Protein AF-A0A6C0AVI8-F1 (afdb_monomer_lite)

pLDDT: mean 71.86, std 19.71, range [31.48, 95.94]

Sequence (248 aa):
MSSFVTTQNQKLMWDIICTNPLVNTYFSVQRSTTKEEWFRSIIERFYTQNKDIQLTNTQLHDLNKTVIRFMIQSIYQMNGNNAQGQSSPTNKDGQFIQTPPIVENNREQIYKSEFERKKEEYDSMVRKEVPKPIQFQESSEDTPITDMDALIKQHMDDRKKSIESLQPQLTPQLNPQQHSAQEEMDKKIDNLTNIIETLQQEVVLLKTQMKQFSQSQTNDNKELSYSSLSIIPEENTIINTNKEELAE

Foldseek 3Di:
DVVLVPPVNLVVLVVVLVVDPLLVVLQVPDDPAHSVRLSVVLSVVLCVVCVPPDDDPVNSVVSSVVSSVVSSVVSVVVVCVVPDDDDDDDDDDDDDDPDPDPDPPCVVVVVVVVVVVVVVVVVVVPDDDDPDPPPPDDPPPPDPPPCVPVVVVVVVVVVVVVVVVVDDPPDPPPDPPPVVVVVVVVVVVVVVVVVVVVVVVVVVVVVVVVVVVVVVPVVDDDDDDDPDDDDDDDDDDDDDDDDDDDDD

Organism: NCBI:txid1070528

Structure (mmCIF, N/CA/C/O backbone):
data_AF-A0A6C0AVI8-F1
#
_entry.id   AF-A0A6C0AVI8-F1
#
loop_
_atom_site.group_PDB
_atom_site.id
_atom_site.type_symbol
_atom_site.label_atom_id
_atom_site.label_alt_id
_atom_site.label_comp_id
_atom_site.label_asym_id
_atom_site.label_entity_id
_atom_site.label_seq_id
_atom_site.pdbx_PDB_ins_code
_atom_site.Cartn_x
_atom_site.Cartn_y
_atom_site.Cartn_z
_atom_site.occupancy
_atom_site.B_iso_or_equiv
_atom_site.auth_seq_id
_atom_site.auth_comp_id
_atom_site.auth_asym_id
_atom_site.auth_atom_id
_atom_site.pdbx_PDB_model_num
ATOM 1 N N . MET A 1 1 ? -14.321 5.997 26.329 1.00 55.44 1 MET A N 1
ATOM 2 C CA . MET A 1 1 ? -13.357 6.758 25.488 1.00 55.44 1 MET A CA 1
ATOM 3 C C . MET A 1 1 ? -11.901 6.274 25.527 1.00 55.44 1 MET A C 1
ATOM 5 O O . MET A 1 1 ? -11.242 6.347 24.496 1.00 55.44 1 MET A O 1
ATOM 9 N N . SER A 1 2 ? -11.366 5.798 26.662 1.00 59.31 2 SER A N 1
ATOM 10 C CA . SER A 1 2 ? -9.939 5.419 26.801 1.00 59.31 2 SER A CA 1
ATOM 11 C C . SER A 1 2 ? -9.452 4.377 25.785 1.00 59.31 2 SER A C 1
ATOM 13 O O . SER A 1 2 ? -8.292 4.400 25.374 1.00 59.31 2 SER A O 1
ATOM 15 N N . SER A 1 3 ? -10.347 3.506 25.318 1.00 68.00 3 SER A N 1
ATOM 16 C CA . SER A 1 3 ? -10.034 2.451 24.353 1.00 68.00 3 SER A CA 1
ATOM 17 C C . SER A 1 3 ? -9.610 2.975 22.973 1.00 68.00 3 SER A C 1
ATOM 19 O O . SER A 1 3 ? -8.806 2.326 22.312 1.00 68.00 3 SER A O 1
ATOM 21 N N . PHE A 1 4 ? -10.076 4.159 22.545 1.00 76.88 4 PHE A N 1
ATOM 22 C CA . PHE A 1 4 ? -9.678 4.744 21.253 1.00 76.88 4 PHE A CA 1
ATOM 23 C C . PHE A 1 4 ? -8.241 5.266 21.269 1.00 76.88 4 PHE A C 1
ATOM 25 O O . PHE A 1 4 ? -7.479 5.032 20.331 1.00 76.88 4 PHE A O 1
ATOM 32 N N . VAL A 1 5 ? -7.857 5.906 22.375 1.00 79.19 5 VAL A N 1
ATOM 33 C CA . VAL A 1 5 ? -6.537 6.526 22.568 1.00 79.19 5 VAL A CA 1
ATOM 34 C C . VAL A 1 5 ? -5.516 5.523 23.121 1.00 79.19 5 VAL A C 1
ATOM 36 O O . VAL A 1 5 ? -4.358 5.866 23.329 1.00 79.19 5 VAL A O 1
ATOM 39 N N . THR A 1 6 ? -5.895 4.263 23.336 1.00 83.50 6 THR A N 1
ATOM 40 C CA . THR A 1 6 ? -4.952 3.241 23.803 1.00 83.50 6 THR A CA 1
ATOM 41 C C . THR A 1 6 ? -3.827 3.050 22.784 1.00 83.50 6 THR A C 1
ATOM 43 O O . THR A 1 6 ? -4.085 2.942 21.584 1.00 83.50 6 THR A O 1
ATOM 46 N N . THR A 1 7 ? -2.581 2.952 23.260 1.00 84.19 7 THR A N 1
ATOM 47 C CA . THR A 1 7 ? -1.378 2.804 22.420 1.00 84.19 7 THR A CA 1
ATOM 48 C C . THR A 1 7 ? -1.509 1.669 21.406 1.00 84.19 7 THR A C 1
ATOM 50 O O . THR A 1 7 ? -1.124 1.819 20.252 1.00 84.19 7 THR A O 1
ATOM 53 N N . GLN A 1 8 ? -2.117 0.551 21.806 1.00 85.50 8 GLN A N 1
ATOM 54 C CA . GLN A 1 8 ? -2.354 -0.598 20.933 1.00 85.50 8 GLN A CA 1
ATOM 55 C C . GLN A 1 8 ? -3.309 -0.281 19.769 1.00 85.50 8 GLN A C 1
ATOM 57 O O . GLN A 1 8 ? -3.031 -0.655 18.633 1.00 85.50 8 GLN A O 1
ATOM 62 N N . ASN A 1 9 ? -4.411 0.429 20.031 1.00 86.88 9 ASN A N 1
ATOM 63 C CA . ASN A 1 9 ? -5.390 0.789 19.004 1.00 86.88 9 ASN A CA 1
ATOM 64 C C . ASN A 1 9 ? -4.813 1.809 18.015 1.00 86.88 9 ASN A C 1
ATOM 66 O O . ASN A 1 9 ? -4.969 1.671 16.804 1.00 86.88 9 ASN A O 1
ATOM 70 N N . GLN A 1 10 ? -4.095 2.809 18.530 1.00 88.31 10 GLN A N 1
ATOM 71 C CA . GLN A 1 10 ? -3.426 3.800 17.691 1.00 88.31 10 GLN A CA 1
ATOM 72 C C . GLN A 1 10 ? -2.327 3.173 16.833 1.00 88.31 10 GLN A C 1
ATOM 74 O O . GLN A 1 10 ? -2.246 3.486 15.649 1.00 88.31 10 GLN A O 1
ATOM 79 N N . LYS A 1 11 ? -1.539 2.247 17.396 1.00 89.94 11 LYS A N 1
ATOM 80 C CA . LYS A 1 11 ? -0.525 1.498 16.648 1.00 89.94 11 LYS A CA 1
ATOM 81 C C . LYS A 1 11 ? -1.149 0.681 15.517 1.00 89.94 11 LYS A C 1
ATOM 83 O O . LYS A 1 11 ? -0.669 0.748 14.397 1.00 89.94 11 LYS A O 1
ATOM 88 N N . LEU A 1 12 ? -2.262 -0.008 15.776 1.00 90.75 12 LEU A N 1
ATOM 89 C CA . LEU A 1 12 ? -2.990 -0.736 14.735 1.00 90.75 12 LEU A CA 1
ATOM 90 C C . LEU A 1 12 ? -3.441 0.191 13.596 1.00 90.75 12 LEU A C 1
ATOM 92 O O . LEU A 1 12 ? -3.216 -0.110 12.427 1.00 90.75 12 LEU A O 1
ATOM 96 N N . MET A 1 13 ? -4.074 1.323 13.923 1.00 89.00 13 MET A N 1
ATOM 97 C CA . MET A 1 13 ? -4.509 2.289 12.907 1.00 89.00 13 MET A CA 1
ATOM 98 C C . MET A 1 13 ? -3.323 2.862 12.126 1.00 89.00 13 MET A C 1
ATOM 100 O O . MET A 1 13 ? -3.401 2.995 10.906 1.00 89.00 13 MET A O 1
ATOM 104 N N . TRP A 1 14 ? -2.224 3.163 12.817 1.00 91.62 14 TRP A N 1
ATOM 105 C CA . TRP A 1 14 ? -0.982 3.622 12.209 1.00 91.62 14 TRP A CA 1
ATOM 106 C C . TRP A 1 14 ? -0.420 2.590 11.227 1.00 91.62 14 TRP A C 1
ATOM 108 O O . TRP A 1 14 ? -0.157 2.937 10.078 1.00 91.62 14 TRP A O 1
ATOM 118 N N . ASP A 1 15 ? -0.309 1.324 11.629 1.00 90.31 15 ASP A N 1
ATOM 119 C CA . ASP A 1 15 ? 0.232 0.242 10.798 1.00 90.31 15 ASP A CA 1
ATOM 120 C C . ASP A 1 15 ? -0.619 0.019 9.533 1.00 90.31 15 ASP A C 1
ATOM 122 O O . ASP A 1 15 ? -0.084 -0.105 8.426 1.00 90.31 15 ASP A O 1
ATOM 126 N N . ILE A 1 16 ? -1.953 0.055 9.663 1.00 88.81 16 ILE A N 1
ATOM 127 C CA . ILE A 1 16 ? -2.884 -0.057 8.527 1.00 88.81 16 ILE A CA 1
ATOM 128 C C . ILE A 1 16 ? -2.676 1.092 7.533 1.00 88.81 16 ILE A C 1
ATOM 130 O O . ILE A 1 16 ? -2.612 0.874 6.322 1.00 88.81 16 ILE A O 1
ATOM 134 N N . ILE A 1 17 ? -2.551 2.319 8.034 1.00 88.69 17 ILE A N 1
ATOM 135 C CA . ILE A 1 17 ? -2.335 3.506 7.203 1.00 88.69 17 ILE A CA 1
ATOM 136 C C . ILE A 1 17 ? -0.948 3.479 6.558 1.00 88.69 17 ILE A C 1
ATOM 138 O O . ILE A 1 17 ? -0.814 3.814 5.385 1.00 88.69 17 ILE A O 1
ATOM 142 N N . CYS A 1 18 ? 0.077 3.024 7.276 1.00 85.00 18 CYS A N 1
ATOM 143 C CA . CYS A 1 18 ? 1.431 2.902 6.744 1.00 85.00 18 CYS A CA 1
ATOM 144 C C . CYS A 1 18 ? 1.568 1.829 5.670 1.00 85.00 18 CYS A C 1
ATOM 146 O O . CYS A 1 18 ? 2.417 1.963 4.794 1.00 85.00 18 CYS A O 1
ATOM 148 N N . THR A 1 19 ? 0.742 0.788 5.715 1.00 89.00 19 THR A N 1
ATOM 149 C CA . THR A 1 19 ? 0.730 -0.255 4.684 1.00 89.00 19 THR A CA 1
ATOM 150 C C . THR A 1 19 ? 0.137 0.266 3.371 1.00 89.00 19 THR A C 1
ATOM 152 O O . THR A 1 19 ? 0.428 -0.272 2.307 1.00 89.00 19 THR A O 1
ATOM 155 N N . ASN A 1 20 ? -0.675 1.329 3.409 1.00 86.38 20 ASN A N 1
ATOM 156 C CA . ASN A 1 20 ? -1.311 1.872 2.216 1.00 86.38 20 ASN A CA 1
ATOM 157 C C . ASN A 1 20 ? -0.292 2.625 1.326 1.00 86.38 20 ASN A C 1
ATOM 159 O O . ASN A 1 20 ? 0.236 3.659 1.750 1.00 86.38 20 ASN A O 1
ATOM 163 N N . PRO A 1 21 ? -0.064 2.182 0.070 1.00 85.62 21 PRO A N 1
ATOM 164 C CA . PRO A 1 21 ? 0.889 2.824 -0.837 1.00 85.62 21 PRO A CA 1
ATOM 165 C C . PRO A 1 21 ? 0.592 4.305 -1.082 1.00 85.62 21 PRO A C 1
ATOM 167 O O . PRO A 1 21 ? 1.517 5.107 -1.147 1.00 85.62 21 PRO A O 1
ATOM 170 N N . LEU A 1 22 ? -0.689 4.691 -1.133 1.00 83.88 22 LEU A N 1
ATOM 171 C CA . LEU A 1 22 ? -1.114 6.073 -1.388 1.00 83.88 22 LEU A CA 1
ATOM 172 C C . LEU A 1 22 ? -0.574 7.044 -0.338 1.00 83.88 22 LEU A C 1
ATOM 174 O O . LEU A 1 22 ? -0.173 8.160 -0.659 1.00 83.88 22 LEU A O 1
ATOM 178 N N . VAL A 1 23 ? -0.561 6.603 0.920 1.00 83.81 23 VAL A N 1
ATOM 179 C CA . VAL A 1 23 ? -0.080 7.393 2.054 1.00 83.81 23 VAL A CA 1
ATOM 180 C C . VAL A 1 23 ? 1.428 7.585 1.931 1.00 83.81 23 VAL A C 1
ATOM 182 O O . VAL A 1 23 ? 1.920 8.702 2.058 1.00 83.81 23 VAL A O 1
ATOM 185 N N . ASN A 1 24 ? 2.164 6.511 1.642 1.00 84.62 24 ASN A N 1
ATOM 186 C CA . ASN A 1 24 ? 3.620 6.572 1.537 1.00 84.62 24 ASN A CA 1
ATOM 187 C C . ASN A 1 24 ? 4.066 7.421 0.342 1.00 84.62 24 ASN A C 1
ATOM 189 O O . ASN A 1 24 ? 4.956 8.253 0.493 1.00 84.62 24 ASN A O 1
ATOM 193 N N . THR A 1 25 ? 3.406 7.284 -0.811 1.00 83.50 25 THR A N 1
ATOM 194 C CA . THR A 1 25 ? 3.688 8.121 -1.982 1.00 83.50 25 THR A CA 1
ATOM 195 C C . THR A 1 2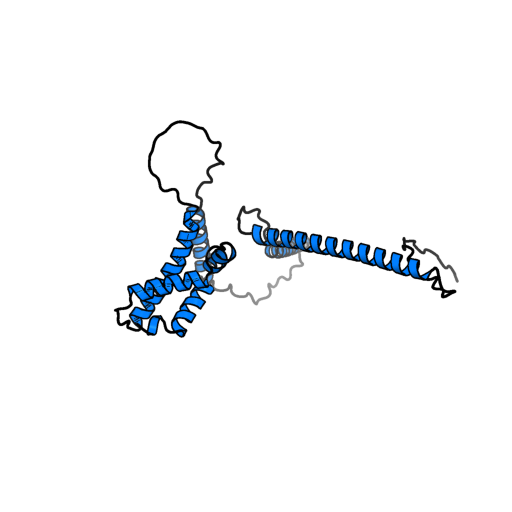5 ? 3.418 9.596 -1.684 1.00 83.50 25 THR A C 1
ATOM 197 O O . THR A 1 25 ? 4.274 10.431 -1.961 1.00 83.50 25 THR A O 1
ATOM 200 N N . TYR A 1 26 ? 2.291 9.928 -1.045 1.00 83.06 26 TYR A N 1
ATOM 201 C CA . TYR A 1 26 ? 1.951 11.315 -0.711 1.00 83.06 26 TYR A CA 1
ATOM 202 C C . TYR A 1 26 ? 3.007 11.992 0.181 1.00 83.06 26 TYR A C 1
ATOM 204 O O . TYR A 1 26 ? 3.519 13.060 -0.158 1.00 83.06 26 TYR A O 1
ATOM 212 N N . PHE A 1 27 ? 3.390 11.346 1.287 1.00 83.12 27 PHE A N 1
ATOM 213 C CA . PHE A 1 27 ? 4.361 11.910 2.234 1.00 83.12 27 PHE A CA 1
ATOM 214 C C . PHE A 1 27 ? 5.823 11.810 1.771 1.00 83.12 27 PHE A C 1
ATOM 216 O O . PHE A 1 27 ? 6.682 12.473 2.345 1.00 83.12 27 PHE A O 1
ATOM 223 N N . SER A 1 28 ? 6.126 11.024 0.733 1.00 79.75 28 SER A N 1
ATOM 224 C CA . SER A 1 28 ? 7.472 10.993 0.137 1.00 79.75 28 SER A CA 1
ATOM 225 C C . SER A 1 28 ? 7.791 12.241 -0.699 1.00 79.75 28 SER A C 1
ATOM 227 O O . SER A 1 28 ? 8.948 12.651 -0.773 1.00 79.75 28 SER A O 1
ATOM 229 N N . VAL A 1 29 ? 6.767 12.865 -1.295 1.00 74.12 29 VAL A N 1
ATOM 230 C CA . VAL A 1 29 ? 6.911 14.006 -2.214 1.00 74.12 29 VAL A CA 1
ATOM 231 C C . VAL A 1 29 ? 6.642 15.345 -1.511 1.00 74.12 29 VAL A C 1
ATOM 233 O O . VAL A 1 29 ? 7.323 16.333 -1.784 1.00 74.12 29 VAL A O 1
ATOM 236 N N . GLN A 1 30 ? 5.687 15.392 -0.573 1.00 63.81 30 GLN A N 1
ATOM 237 C CA . GLN A 1 30 ? 5.198 16.632 0.043 1.00 63.81 30 GLN A CA 1
ATOM 238 C C . GLN A 1 30 ? 5.816 16.878 1.439 1.00 63.81 30 GLN A C 1
ATOM 240 O O . GLN A 1 30 ? 5.602 16.096 2.360 1.00 63.81 30 GLN A O 1
ATOM 245 N N . ARG A 1 31 ? 6.551 17.991 1.631 1.00 60.34 31 ARG A N 1
ATOM 246 C CA . ARG A 1 31 ? 7.318 18.304 2.870 1.00 60.34 31 ARG A CA 1
ATOM 247 C C . ARG A 1 31 ? 6.678 19.301 3.854 1.00 60.34 31 ARG A C 1
ATOM 249 O O . ARG A 1 31 ? 7.337 19.711 4.803 1.00 60.34 31 ARG A O 1
ATOM 256 N N . SER A 1 32 ? 5.429 19.725 3.666 1.00 68.81 32 SER A N 1
ATOM 257 C CA . SER A 1 32 ? 4.825 20.747 4.545 1.00 68.81 32 SER A CA 1
ATOM 258 C C . SER A 1 32 ? 4.337 20.209 5.895 1.00 68.81 32 SER A C 1
ATOM 260 O O . SER A 1 32 ? 4.176 20.974 6.840 1.00 68.81 32 SER A O 1
ATOM 262 N N . THR A 1 33 ? 4.049 18.913 5.991 1.00 77.62 33 THR A N 1
ATOM 263 C CA . THR A 1 33 ? 3.546 18.274 7.214 1.00 77.62 33 THR A CA 1
ATOM 264 C C . THR A 1 33 ? 4.034 16.838 7.241 1.00 77.62 33 THR A C 1
ATOM 266 O O . THR A 1 33 ? 3.919 16.133 6.236 1.00 77.62 33 THR A O 1
ATOM 269 N N . THR A 1 34 ? 4.579 16.401 8.373 1.00 84.94 34 THR A N 1
ATOM 270 C CA . THR A 1 34 ? 5.011 15.007 8.518 1.00 84.94 34 THR A CA 1
ATOM 271 C C . THR A 1 34 ? 3.804 14.076 8.611 1.00 84.94 34 THR A C 1
ATOM 273 O O . THR A 1 34 ? 2.708 14.464 9.031 1.00 84.94 34 THR A O 1
ATOM 276 N N . LYS A 1 35 ? 3.996 12.817 8.220 1.00 87.44 35 LYS A N 1
ATOM 277 C CA . LYS A 1 35 ? 2.956 11.785 8.304 1.00 87.44 35 LYS A CA 1
ATOM 278 C C . LYS A 1 35 ? 2.459 11.614 9.743 1.00 87.44 35 LYS A C 1
ATOM 280 O O . LYS A 1 35 ? 1.267 11.422 9.975 1.00 87.44 35 LYS A O 1
ATOM 285 N N . GLU A 1 36 ? 3.369 11.725 10.702 1.00 89.31 36 GLU A N 1
ATOM 286 C CA . GLU A 1 36 ? 3.131 11.641 12.139 1.00 89.31 36 GLU A CA 1
ATOM 287 C C . GLU A 1 36 ? 2.265 12.806 12.634 1.00 89.31 36 GLU A C 1
ATOM 289 O O . GLU A 1 36 ? 1.268 12.583 13.323 1.00 89.31 36 GLU A O 1
ATOM 294 N N . GLU A 1 37 ? 2.598 14.045 12.257 1.00 88.19 37 GLU A N 1
ATOM 295 C CA . GLU A 1 37 ? 1.815 15.237 12.614 1.00 88.19 37 GLU A CA 1
ATOM 296 C C . GLU A 1 37 ? 0.417 15.201 11.995 1.00 88.19 37 GLU A C 1
ATOM 298 O O . GLU A 1 37 ? -0.573 15.494 12.669 1.00 88.19 37 GLU A O 1
ATOM 303 N N . TRP A 1 38 ? 0.317 14.779 10.734 1.00 90.56 38 TRP A N 1
ATOM 304 C CA . TRP A 1 38 ? -0.962 14.598 10.058 1.00 90.56 38 TRP A CA 1
ATOM 305 C C . TRP A 1 38 ? -1.830 13.554 10.766 1.00 90.56 38 TRP A C 1
ATOM 307 O O . TRP A 1 38 ? -2.979 13.839 11.112 1.00 90.56 38 TRP A O 1
ATOM 317 N N . PHE A 1 39 ? -1.279 12.373 11.052 1.00 92.06 39 PHE A N 1
ATOM 318 C CA . PHE A 1 39 ? -1.996 11.328 11.777 1.00 92.06 39 PHE A CA 1
ATOM 319 C C . PHE A 1 39 ? -2.457 11.822 13.149 1.00 92.06 39 PHE A C 1
ATOM 321 O O . PHE A 1 39 ? -3.634 11.681 13.492 1.00 92.06 39 PHE A O 1
ATOM 328 N N . ARG A 1 40 ? -1.562 12.473 13.903 1.00 90.88 40 ARG A N 1
ATOM 329 C CA . ARG A 1 40 ? -1.875 13.056 15.210 1.00 90.88 40 ARG A CA 1
ATOM 330 C C . ARG A 1 40 ? -3.027 14.055 15.119 1.00 90.88 40 ARG A C 1
ATOM 332 O O . ARG A 1 40 ? -3.948 13.963 15.925 1.00 90.88 40 ARG A O 1
ATOM 339 N N . SER A 1 41 ? -3.017 14.943 14.123 1.00 91.06 41 SER A N 1
ATOM 340 C CA . SER A 1 41 ? -4.070 15.951 13.936 1.00 91.06 41 SER A CA 1
ATOM 341 C C . SER A 1 41 ? -5.452 15.326 13.708 1.00 91.06 41 SER A C 1
ATOM 343 O O . SER A 1 41 ? -6.460 15.796 14.241 1.00 91.06 41 SER A O 1
ATOM 345 N N . ILE A 1 42 ? -5.512 14.215 12.966 1.00 90.25 42 ILE A N 1
ATOM 346 C CA . ILE A 1 42 ? -6.765 13.508 12.703 1.00 90.25 42 ILE A CA 1
ATOM 347 C C . ILE A 1 42 ? -7.238 12.788 13.963 1.00 90.25 42 ILE A C 1
ATOM 349 O O . ILE A 1 42 ? -8.405 12.915 14.333 1.00 90.25 42 ILE A O 1
ATOM 353 N N . ILE A 1 43 ? -6.350 12.067 14.652 1.00 90.06 43 ILE A N 1
ATOM 354 C CA . ILE A 1 43 ? -6.700 11.382 15.902 1.00 90.06 43 ILE A CA 1
ATOM 355 C C . ILE A 1 43 ? -7.205 12.380 16.949 1.00 90.06 43 ILE A C 1
ATOM 357 O O . ILE A 1 43 ? -8.229 12.126 17.581 1.00 90.06 43 ILE A O 1
ATOM 361 N N . GLU A 1 44 ? -6.552 13.534 17.092 1.00 89.69 44 GLU A N 1
ATOM 362 C CA . GLU A 1 44 ? -6.958 14.597 18.015 1.00 89.69 44 GLU A CA 1
ATOM 363 C C . GLU A 1 44 ? -8.349 15.152 17.684 1.00 89.69 44 GLU A C 1
ATOM 365 O O . GLU A 1 44 ? -9.186 15.313 18.579 1.00 89.69 44 GLU A O 1
ATOM 370 N N . ARG A 1 45 ? -8.645 15.364 16.396 1.00 90.75 45 ARG A N 1
ATOM 371 C CA . ARG A 1 45 ? -9.975 15.786 15.943 1.00 90.75 45 ARG A CA 1
ATOM 372 C C . ARG A 1 45 ? -11.047 14.772 16.331 1.00 90.75 45 ARG A C 1
ATOM 374 O O . ARG A 1 45 ? -12.048 15.149 16.937 1.00 90.75 45 ARG A O 1
ATOM 381 N N . PHE A 1 46 ? -10.851 13.498 15.998 1.00 88.75 46 PHE A N 1
ATOM 382 C CA . PHE A 1 46 ? -11.841 12.459 16.294 1.00 88.75 46 PHE A CA 1
ATOM 383 C C . PHE A 1 46 ? -11.970 12.193 17.794 1.00 88.75 46 PHE A C 1
ATOM 385 O O . PHE A 1 46 ? -13.072 11.928 18.270 1.00 88.75 46 PHE A O 1
ATOM 392 N N . TYR A 1 47 ? -10.885 12.332 18.553 1.00 87.25 47 TYR A N 1
ATOM 393 C CA . TYR A 1 47 ? -10.930 12.261 20.006 1.00 87.25 47 TYR A CA 1
ATOM 394 C C . TYR A 1 47 ? -11.762 13.400 20.603 1.00 87.25 47 TYR A C 1
ATOM 396 O O . TYR A 1 47 ? -12.653 13.149 21.410 1.00 87.25 47 TYR A O 1
ATOM 404 N N . THR A 1 48 ? -11.529 14.639 20.164 1.00 85.38 48 THR A N 1
ATOM 405 C CA . THR A 1 48 ? -12.259 15.816 20.659 1.00 85.38 48 THR A CA 1
ATOM 406 C C . THR A 1 48 ? -13.744 15.731 20.319 1.00 85.38 48 THR A C 1
ATOM 408 O O . THR A 1 48 ? -14.586 16.007 21.167 1.00 85.38 48 THR A O 1
ATOM 411 N N . GLN A 1 49 ? -14.073 15.281 19.106 1.00 83.62 49 GLN A N 1
ATOM 412 C CA . GLN A 1 49 ? -15.456 15.117 18.650 1.00 83.62 49 GLN A CA 1
ATOM 413 C C . GLN A 1 49 ? -16.231 14.038 19.408 1.00 83.62 49 GLN A C 1
ATOM 415 O O . GLN A 1 49 ? -17.451 14.119 19.496 1.00 83.62 49 GLN A O 1
ATOM 420 N N . ASN A 1 50 ? -15.542 13.029 19.939 1.00 78.81 50 ASN A N 1
ATOM 421 C CA . ASN A 1 50 ? -16.183 11.899 20.601 1.00 78.81 50 ASN A CA 1
ATOM 422 C C . ASN A 1 50 ? -15.917 11.876 22.111 1.00 78.81 50 ASN A C 1
ATOM 424 O O . ASN A 1 50 ? -16.292 10.914 22.760 1.00 78.81 50 ASN A O 1
ATOM 428 N N . LYS A 1 51 ? -15.318 12.917 22.699 1.00 73.38 51 LYS A N 1
ATOM 429 C CA . LYS A 1 51 ? -14.825 12.925 24.089 1.00 73.38 51 LYS A CA 1
ATOM 430 C C . LYS A 1 51 ? -15.856 12.478 25.140 1.00 73.38 51 LYS A C 1
ATOM 432 O O . LYS A 1 51 ? -15.474 11.850 26.127 1.00 73.38 51 LYS A O 1
ATOM 437 N N . ASP A 1 52 ? -17.138 12.732 24.894 1.00 72.31 52 ASP A N 1
ATOM 438 C CA . ASP A 1 52 ? -18.222 12.484 25.851 1.00 72.31 52 ASP A CA 1
ATOM 439 C C . ASP A 1 52 ? -18.952 11.141 25.645 1.00 72.31 52 ASP A C 1
ATOM 441 O O . ASP A 1 52 ? -19.880 10.813 26.384 1.00 72.31 52 ASP A O 1
ATOM 445 N N . ILE A 1 53 ? -18.541 10.323 24.666 1.00 75.75 53 ILE A N 1
ATOM 446 C CA . ILE A 1 53 ? -19.224 9.062 24.337 1.00 75.75 53 ILE A CA 1
ATOM 447 C C . ILE A 1 53 ? -18.556 7.879 25.063 1.00 75.75 53 ILE A C 1
ATOM 449 O O . ILE A 1 53 ? -17.340 7.684 25.050 1.00 75.75 53 ILE A O 1
ATOM 453 N N . GLN A 1 54 ? -19.331 6.994 25.682 1.00 72.19 54 GLN A N 1
ATOM 454 C CA . GLN A 1 54 ? -18.782 5.713 26.135 1.00 72.19 54 GLN A CA 1
ATOM 455 C C . GLN A 1 54 ? -18.797 4.716 24.976 1.00 72.19 54 GLN A C 1
ATOM 457 O O . GLN A 1 54 ? -19.814 4.098 24.686 1.00 72.19 54 GLN A O 1
ATOM 462 N N . LEU A 1 55 ? -17.660 4.594 24.285 1.00 71.75 55 LEU A N 1
ATOM 463 C CA . LEU A 1 55 ? -17.499 3.642 23.185 1.00 71.75 55 LEU A CA 1
ATOM 464 C C . LEU A 1 55 ? -17.575 2.201 23.693 1.00 71.75 55 LEU A C 1
ATOM 466 O O . LEU A 1 55 ? -16.717 1.752 24.454 1.00 71.75 55 LEU A O 1
ATOM 470 N N . THR A 1 56 ? -18.559 1.465 23.186 1.00 80.62 56 THR A N 1
ATOM 471 C CA . THR A 1 56 ? -18.561 -0.002 23.202 1.00 80.62 56 THR A CA 1
ATOM 472 C C . THR A 1 56 ? -17.530 -0.527 22.195 1.00 80.62 56 THR A C 1
ATOM 474 O O . THR A 1 56 ? -17.195 0.166 21.236 1.00 80.62 56 THR A O 1
ATOM 477 N N . ASN A 1 57 ? -17.046 -1.762 22.357 1.00 79.81 57 ASN A N 1
ATOM 478 C CA . ASN A 1 57 ? -16.053 -2.371 21.456 1.00 79.81 57 ASN A CA 1
ATOM 479 C C . ASN A 1 57 ? -16.471 -2.319 19.966 1.00 79.81 57 ASN A C 1
ATOM 481 O O . ASN A 1 57 ? -15.672 -1.977 19.099 1.00 79.81 57 ASN A O 1
ATOM 485 N N . THR A 1 58 ? -17.754 -2.552 19.671 1.00 83.88 58 THR A N 1
ATOM 486 C CA . THR A 1 58 ? -18.314 -2.435 18.313 1.00 83.88 58 THR A CA 1
ATOM 487 C C . THR A 1 58 ? -18.241 -1.005 17.777 1.00 83.88 58 THR A C 1
ATOM 489 O O . THR A 1 58 ? -17.776 -0.776 16.665 1.00 83.88 58 THR A O 1
ATOM 492 N N . GLN A 1 59 ? -18.632 -0.026 18.596 1.00 83.38 59 GLN A N 1
ATOM 493 C CA . GLN A 1 59 ? -18.603 1.387 18.216 1.00 83.38 59 GLN A CA 1
ATOM 494 C C . GLN A 1 59 ? -17.166 1.889 18.033 1.00 83.38 59 GLN A C 1
ATOM 496 O O . GLN A 1 59 ? -16.907 2.704 17.155 1.00 83.38 59 GLN A O 1
ATOM 501 N N . LEU A 1 60 ? -16.220 1.376 18.826 1.00 85.19 60 LEU A N 1
ATOM 502 C CA . LEU A 1 60 ? -14.795 1.658 18.673 1.00 85.19 60 LEU A CA 1
ATOM 503 C C . LEU A 1 60 ? -14.280 1.168 17.319 1.00 85.19 60 LEU A C 1
ATOM 505 O O . LEU A 1 60 ? -13.577 1.895 16.623 1.00 85.19 60 LEU A O 1
ATOM 509 N N . HIS A 1 61 ? -14.652 -0.048 16.931 1.00 87.69 61 HIS A N 1
ATOM 510 C CA . HIS A 1 61 ? -14.252 -0.614 15.652 1.00 87.69 61 HIS A CA 1
ATOM 511 C C . HIS A 1 61 ? -14.831 0.168 14.461 1.00 87.69 61 HIS A C 1
ATOM 513 O O . HIS A 1 61 ? -14.115 0.450 13.497 1.00 87.69 61 HIS A O 1
ATOM 519 N N . ASP A 1 62 ? -16.097 0.578 14.534 1.00 88.69 62 ASP A N 1
ATOM 520 C CA . ASP A 1 62 ? -16.716 1.399 13.489 1.00 88.69 62 ASP A CA 1
ATOM 521 C C . ASP A 1 62 ? -16.119 2.810 13.429 1.00 88.69 62 ASP A C 1
ATOM 523 O O . ASP A 1 62 ? -15.912 3.363 12.342 1.00 88.69 62 ASP A O 1
ATOM 527 N N . LEU A 1 63 ? -15.743 3.368 14.581 1.00 88.56 63 LEU A N 1
ATOM 528 C CA . LEU A 1 63 ? -15.022 4.631 14.651 1.00 88.56 63 LEU A CA 1
ATOM 529 C C . LEU A 1 63 ? -13.624 4.503 14.031 1.00 88.56 63 LEU A C 1
ATOM 531 O O . LEU A 1 63 ? -13.274 5.324 13.188 1.00 88.56 63 LEU A O 1
ATOM 535 N N . ASN A 1 64 ? -12.870 3.438 14.325 1.00 89.94 64 ASN A N 1
ATOM 536 C CA . ASN A 1 64 ? -11.572 3.171 13.691 1.00 89.94 64 ASN A CA 1
ATOM 537 C C . ASN A 1 64 ? -11.691 3.090 12.159 1.00 89.94 64 ASN A C 1
ATOM 539 O O . ASN A 1 64 ? -10.903 3.705 11.440 1.00 89.94 64 ASN A O 1
ATOM 543 N N . LYS A 1 65 ? -12.705 2.384 11.637 1.00 91.38 65 LYS A N 1
ATOM 544 C CA . LYS A 1 65 ? -12.975 2.332 10.189 1.00 91.38 65 LYS A CA 1
ATOM 545 C C . LYS A 1 65 ? -13.253 3.716 9.614 1.00 91.38 65 LYS A C 1
ATOM 547 O O . LYS A 1 65 ? -12.754 4.045 8.539 1.00 91.38 65 LYS A O 1
ATOM 552 N N . THR A 1 66 ? -14.057 4.510 10.313 1.00 90.69 66 THR A N 1
ATOM 553 C CA . THR A 1 66 ? -14.423 5.867 9.892 1.00 90.69 66 THR A CA 1
ATOM 554 C C . THR A 1 66 ? -13.198 6.776 9.857 1.00 90.69 66 THR A C 1
ATOM 556 O O . THR A 1 66 ? -12.987 7.479 8.872 1.00 90.69 66 THR A O 1
ATOM 559 N N . VAL A 1 67 ? -12.347 6.697 10.880 1.00 91.94 67 VAL A N 1
ATOM 560 C CA . VAL A 1 67 ? -11.084 7.436 10.975 1.00 91.94 67 VAL A CA 1
ATOM 561 C C . VAL A 1 67 ? -10.144 7.060 9.831 1.00 91.94 67 VAL A C 1
ATOM 563 O O . VAL A 1 67 ? -9.661 7.943 9.130 1.00 91.94 67 VAL A O 1
ATOM 566 N N . ILE A 1 68 ? -9.934 5.764 9.578 1.00 91.75 68 ILE A N 1
ATOM 567 C CA . ILE A 1 68 ? -9.062 5.287 8.492 1.00 91.75 68 ILE A CA 1
ATOM 568 C C . ILE A 1 68 ? -9.596 5.733 7.122 1.00 91.75 68 ILE A C 1
ATOM 570 O O . ILE A 1 68 ? -8.830 6.205 6.281 1.00 91.75 68 ILE A O 1
ATOM 574 N N . ARG A 1 69 ? -10.914 5.644 6.895 1.00 91.69 69 ARG A N 1
ATOM 575 C CA . ARG A 1 69 ? -11.548 6.161 5.670 1.00 91.69 69 ARG A CA 1
ATOM 576 C C . ARG A 1 69 ? -11.316 7.659 5.516 1.00 91.69 69 ARG A C 1
ATOM 578 O O . ARG A 1 69 ? -10.938 8.102 4.435 1.00 91.69 69 ARG A O 1
ATOM 585 N N . PHE A 1 70 ? -11.500 8.418 6.594 1.00 92.94 70 PHE A N 1
ATOM 586 C CA . PHE A 1 70 ? -11.265 9.855 6.597 1.00 92.94 70 PHE A CA 1
ATOM 587 C C . PHE A 1 70 ? -9.797 10.194 6.309 1.00 92.94 70 PHE A C 1
ATOM 589 O O . PHE A 1 70 ? -9.532 11.091 5.517 1.00 92.94 70 PHE A O 1
ATOM 596 N N . MET A 1 71 ? -8.844 9.456 6.884 1.00 90.25 71 MET A N 1
ATOM 597 C CA . MET A 1 71 ? -7.413 9.613 6.606 1.00 90.25 71 MET A CA 1
ATOM 598 C C . MET A 1 71 ? -7.128 9.439 5.111 1.00 90.25 71 MET A C 1
ATOM 600 O O . MET A 1 71 ? -6.598 10.345 4.470 1.00 90.25 71 MET A O 1
ATOM 604 N N . ILE A 1 72 ? -7.575 8.335 4.516 1.00 89.62 72 ILE A N 1
ATOM 605 C CA . ILE A 1 72 ? -7.393 8.088 3.080 1.00 89.62 72 ILE A CA 1
ATOM 606 C C . ILE A 1 72 ? -8.049 9.201 2.244 1.00 89.62 72 ILE A C 1
ATOM 608 O O . ILE A 1 72 ? -7.434 9.737 1.323 1.00 89.62 72 ILE A O 1
ATOM 612 N N . GLN A 1 73 ? -9.271 9.610 2.592 1.00 89.31 73 GLN A N 1
ATOM 613 C CA . GLN A 1 73 ? -9.975 10.691 1.902 1.00 89.31 73 GLN A CA 1
ATOM 614 C C . GLN A 1 73 ? -9.283 12.052 2.062 1.00 89.31 73 GLN A C 1
ATOM 616 O O . GLN A 1 73 ? -9.341 12.878 1.153 1.00 89.31 73 GLN A O 1
ATOM 621 N N . SER A 1 74 ? -8.632 12.314 3.195 1.00 88.06 74 SER A N 1
ATOM 622 C CA . SER A 1 74 ? -7.891 13.558 3.414 1.00 88.06 74 SER A CA 1
ATOM 623 C C . SER A 1 74 ? -6.690 13.661 2.475 1.00 88.06 74 SER A C 1
ATOM 625 O O . SER A 1 74 ? -6.477 14.722 1.901 1.00 88.06 74 SER A O 1
ATOM 627 N N . ILE A 1 75 ? -6.002 12.546 2.203 1.00 86.38 75 ILE A N 1
ATOM 628 C CA . ILE A 1 75 ? -4.916 12.493 1.214 1.00 86.38 75 ILE A CA 1
ATOM 629 C C . ILE A 1 75 ? -5.455 12.748 -0.193 1.00 86.38 75 ILE A C 1
ATOM 631 O O . ILE A 1 75 ? -4.874 13.531 -0.937 1.00 86.38 75 ILE A O 1
ATOM 635 N N . TYR A 1 76 ? -6.595 12.151 -0.555 1.00 84.56 76 TYR A N 1
ATOM 636 C CA . TYR A 1 76 ? -7.227 12.423 -1.850 1.00 84.56 76 TYR A CA 1
ATOM 637 C C . TYR A 1 76 ? -7.616 13.893 -2.023 1.00 84.56 76 TYR A C 1
ATOM 639 O O . TYR A 1 76 ? -7.421 14.443 -3.100 1.00 84.56 76 TYR A O 1
ATOM 647 N N . GLN A 1 77 ? -8.127 14.544 -0.977 1.00 83.75 77 GLN A N 1
ATOM 648 C CA . GLN A 1 77 ? -8.461 15.972 -1.019 1.00 83.75 77 GLN A CA 1
ATOM 649 C C . GLN A 1 77 ? -7.211 16.852 -1.101 1.00 83.75 77 GLN A C 1
ATOM 651 O O . GLN A 1 77 ? -7.187 17.814 -1.862 1.00 83.75 77 GLN A O 1
ATOM 656 N N . MET A 1 78 ? -6.156 16.508 -0.363 1.00 77.88 78 MET A N 1
ATOM 657 C CA . MET A 1 78 ? -4.884 17.226 -0.430 1.00 77.88 78 MET A CA 1
ATOM 658 C C . MET A 1 78 ? -4.218 17.086 -1.808 1.00 77.88 78 MET A C 1
ATOM 660 O O . MET A 1 78 ? -3.693 18.067 -2.325 1.00 77.88 78 MET A O 1
ATOM 664 N N . ASN A 1 79 ? -4.319 15.912 -2.439 1.00 71.81 79 ASN A N 1
ATOM 665 C CA . ASN A 1 79 ? -3.883 15.686 -3.821 1.00 71.81 79 ASN A CA 1
ATOM 666 C C . ASN A 1 79 ? -4.785 16.393 -4.851 1.00 71.81 79 ASN A C 1
ATOM 668 O O . ASN A 1 79 ? -4.296 16.934 -5.839 1.00 71.81 79 ASN A O 1
ATOM 672 N N . GLY A 1 80 ? -6.100 16.400 -4.621 1.00 61.94 80 GLY A N 1
ATOM 673 C CA . GLY A 1 80 ? -7.110 16.960 -5.524 1.00 61.94 80 GLY A CA 1
ATOM 674 C C . GLY A 1 80 ? -7.195 18.488 -5.531 1.00 61.94 80 GLY A C 1
ATOM 675 O O . GLY A 1 80 ? -7.709 19.056 -6.489 1.00 61.94 80 GLY A O 1
ATOM 676 N N . ASN A 1 81 ? -6.633 19.181 -4.537 1.00 52.53 81 ASN A N 1
ATOM 677 C CA . ASN A 1 81 ? -6.582 20.650 -4.527 1.00 52.53 81 ASN A CA 1
ATOM 678 C C . ASN A 1 81 ? -5.620 21.256 -5.574 1.00 52.53 81 ASN A C 1
ATOM 680 O O . ASN A 1 81 ? -5.575 22.474 -5.709 1.00 52.53 81 ASN A O 1
ATOM 684 N N . ASN A 1 82 ? -4.904 20.436 -6.356 1.00 48.50 82 ASN A N 1
ATOM 685 C CA . ASN A 1 82 ? -4.229 20.873 -7.589 1.00 48.50 82 ASN A CA 1
ATOM 686 C C . ASN A 1 82 ? -5.014 20.535 -8.874 1.00 48.50 82 ASN A C 1
ATOM 688 O O . ASN A 1 82 ? -4.572 20.874 -9.968 1.00 48.50 82 ASN A O 1
ATOM 692 N N . ALA A 1 83 ? -6.177 19.883 -8.772 1.00 50.81 83 ALA A N 1
ATOM 693 C CA . ALA A 1 83 ? -6.937 19.401 -9.921 1.00 50.81 83 ALA A CA 1
ATOM 694 C C . ALA A 1 83 ? -8.455 19.409 -9.670 1.00 50.81 83 ALA A C 1
ATOM 696 O O . ALA A 1 83 ? -9.103 18.373 -9.770 1.00 50.81 83 ALA A O 1
ATOM 697 N N . GLN A 1 84 ? -9.050 20.570 -9.369 1.00 42.28 84 GLN A N 1
ATOM 698 C CA . GLN A 1 84 ? -10.489 20.780 -9.586 1.00 42.28 84 GLN A CA 1
ATOM 699 C C . GLN A 1 84 ? -10.865 22.268 -9.558 1.00 42.28 84 GLN A C 1
ATOM 701 O O . GLN A 1 84 ? -11.234 22.830 -8.531 1.00 42.28 84 GLN A O 1
ATOM 706 N N . GLY A 1 85 ? -10.815 22.911 -10.726 1.00 40.59 85 GLY A N 1
ATOM 707 C CA . GLY A 1 85 ? -11.572 24.135 -10.970 1.00 40.59 85 GLY A CA 1
ATOM 708 C C . GLY A 1 85 ? -13.047 23.780 -11.130 1.00 40.59 85 GLY A C 1
ATOM 709 O O . GLY A 1 85 ? -13.475 23.366 -12.205 1.00 40.59 85 GLY A O 1
ATOM 710 N N . GLN A 1 86 ? -13.815 23.897 -10.048 1.00 43.00 86 GLN A N 1
ATOM 711 C CA . GLN A 1 86 ? -15.272 23.929 -10.111 1.00 43.00 86 GLN A CA 1
ATOM 712 C C . GLN A 1 86 ? -15.732 25.162 -10.898 1.00 43.00 86 GLN A C 1
ATOM 714 O O . GLN A 1 86 ? -15.276 26.283 -10.688 1.00 43.00 86 GLN A O 1
ATOM 719 N N . SER A 1 87 ? -16.667 24.908 -11.802 1.00 45.97 87 SER A N 1
ATOM 720 C CA . SER A 1 87 ? -17.424 25.855 -12.608 1.00 45.97 87 SER A CA 1
ATOM 721 C C . SER A 1 87 ? -18.043 27.004 -11.802 1.00 45.97 87 SER A C 1
ATOM 723 O O . SER A 1 87 ? -18.805 26.780 -10.861 1.00 45.97 87 SER A O 1
ATOM 725 N N . SER A 1 88 ? -17.827 28.232 -12.265 1.00 36.09 88 SER A N 1
ATOM 726 C CA . SER A 1 88 ? -18.768 29.349 -12.120 1.00 36.09 88 SER A CA 1
ATOM 727 C C . SER A 1 88 ? -18.743 30.176 -13.410 1.00 36.09 88 SER A C 1
ATOM 729 O O . SER A 1 88 ? -17.656 30.407 -13.944 1.00 36.09 88 SER A O 1
ATOM 731 N N . PRO A 1 89 ? -19.900 30.594 -13.958 1.00 44.25 89 PRO A N 1
ATOM 732 C CA . PRO A 1 89 ? -19.941 31.309 -15.219 1.00 44.25 89 PRO A CA 1
ATOM 733 C C . PRO A 1 89 ? -19.742 32.802 -14.959 1.00 44.25 89 PRO A C 1
ATOM 735 O O . PRO A 1 89 ? -20.641 33.478 -14.467 1.00 44.25 89 PRO A O 1
ATOM 738 N N . THR A 1 90 ? -18.584 33.329 -15.342 1.00 34.09 90 THR A N 1
ATOM 739 C CA . THR A 1 90 ? -18.420 34.770 -15.546 1.00 34.09 90 THR A CA 1
ATOM 740 C C . THR A 1 90 ? -17.827 34.978 -16.928 1.00 34.09 90 THR A C 1
ATOM 742 O O . THR A 1 90 ? -16.637 34.776 -17.150 1.00 34.09 90 THR A O 1
ATOM 745 N N . ASN A 1 91 ? -18.695 35.368 -17.862 1.00 47.56 91 ASN A N 1
ATOM 746 C CA . ASN A 1 91 ? -18.322 35.984 -19.129 1.00 47.56 91 ASN A CA 1
ATOM 747 C C . ASN A 1 91 ? -17.323 37.111 -18.867 1.00 47.56 91 ASN A C 1
ATOM 749 O O . ASN A 1 91 ? -17.712 38.022 -18.140 1.00 47.56 91 ASN A O 1
ATOM 753 N N . LYS A 1 92 ? -16.133 37.078 -19.490 1.00 40.62 92 LYS A N 1
ATOM 754 C CA . LYS A 1 92 ? -15.482 38.228 -20.151 1.00 40.62 92 LYS A CA 1
ATOM 755 C C . LYS A 1 92 ? -14.481 37.757 -21.214 1.00 40.62 92 LYS A C 1
ATOM 757 O O . LYS A 1 92 ? -13.632 36.911 -20.961 1.00 40.62 92 LYS A O 1
ATOM 762 N N . ASP A 1 93 ? -14.679 38.336 -22.389 1.00 41.66 93 ASP A N 1
ATOM 763 C CA . ASP A 1 93 ? -13.815 38.558 -23.548 1.00 41.66 93 ASP A CA 1
ATOM 764 C C . ASP A 1 93 ? -12.414 37.916 -23.614 1.00 41.66 93 ASP A C 1
ATOM 766 O O . ASP A 1 93 ? -11.472 38.309 -22.933 1.00 41.66 93 ASP A O 1
ATOM 770 N N . GLY A 1 94 ? -12.289 37.001 -24.582 1.00 50.94 94 GLY A N 1
ATOM 771 C CA . GLY A 1 94 ? -11.327 37.083 -25.683 1.00 50.94 94 GLY A CA 1
ATOM 772 C C . GLY A 1 94 ? -9.842 37.183 -25.356 1.00 50.94 94 GLY A C 1
ATOM 773 O O . GLY A 1 94 ? -9.294 38.270 -25.470 1.00 50.94 94 GLY A O 1
ATOM 774 N N . GLN A 1 95 ? -9.182 36.035 -25.153 1.00 46.03 95 GLN A N 1
ATOM 775 C CA . GLN A 1 95 ? -7.838 35.750 -25.683 1.00 46.03 95 GLN A CA 1
ATOM 776 C C . GLN A 1 95 ? -7.723 34.256 -26.025 1.00 46.03 95 GLN A C 1
ATOM 778 O O . GLN A 1 95 ? -7.988 33.395 -25.189 1.00 46.03 95 GLN A O 1
ATOM 783 N N . PHE A 1 96 ? -7.362 33.945 -27.275 1.00 46.03 96 PHE A N 1
ATOM 784 C CA . PHE A 1 96 ? -7.129 32.576 -27.741 1.00 46.03 96 PHE A CA 1
ATOM 785 C C . PHE A 1 96 ? -5.790 32.081 -27.183 1.00 46.03 96 PHE A C 1
ATOM 787 O O . PHE A 1 96 ? -4.723 32.446 -27.673 1.00 46.03 96 PHE A O 1
ATOM 794 N N . ILE A 1 97 ? -5.848 31.258 -26.139 1.00 47.41 97 ILE A N 1
ATOM 795 C CA . ILE A 1 97 ? -4.686 30.561 -25.589 1.00 47.41 97 ILE A CA 1
ATOM 796 C C . ILE A 1 97 ? -4.535 29.254 -26.380 1.00 47.41 97 ILE A C 1
ATOM 798 O O . ILE A 1 97 ? -5.464 28.445 -26.396 1.00 47.41 97 ILE A O 1
ATOM 802 N N . GLN A 1 98 ? -3.388 29.039 -27.040 1.00 53.66 98 GLN A N 1
ATOM 803 C CA . GLN A 1 98 ? -3.020 27.723 -27.584 1.00 53.66 98 GLN A CA 1
ATOM 804 C C . GLN A 1 98 ? -2.870 26.750 -26.412 1.00 53.66 98 GLN A C 1
ATOM 806 O O . GLN A 1 98 ? -1.825 26.686 -25.767 1.00 53.66 98 GLN A O 1
ATOM 811 N N . THR A 1 99 ? -3.947 26.039 -26.095 1.00 53.88 99 THR A N 1
ATOM 812 C CA . THR A 1 99 ? -3.936 24.971 -25.101 1.00 53.88 99 THR A CA 1
ATOM 813 C C . THR A 1 99 ? -3.592 23.651 -25.794 1.00 53.88 99 THR A C 1
ATOM 815 O O . THR A 1 99 ? -4.014 23.438 -26.935 1.00 53.88 99 THR A O 1
ATOM 818 N N . PRO A 1 100 ? -2.791 22.778 -25.154 1.00 53.44 100 PRO A N 1
ATOM 819 C CA . PRO A 1 100 ? -2.497 21.444 -25.667 1.00 53.44 100 PRO A CA 1
ATOM 820 C C . PRO A 1 100 ? -3.785 20.673 -25.996 1.00 53.44 100 PRO A C 1
ATOM 822 O O . PRO A 1 100 ? -4.819 20.946 -25.378 1.00 53.44 100 PRO A O 1
ATOM 825 N N . PRO A 1 101 ? -3.742 19.704 -26.931 1.00 61.81 101 PRO A N 1
ATOM 826 C CA . PRO A 1 101 ? -4.916 18.933 -27.319 1.00 61.81 101 PRO A CA 1
ATOM 827 C C . PRO A 1 101 ? -5.599 18.334 -26.087 1.00 61.81 101 PRO A C 1
ATOM 829 O O . PRO A 1 101 ? -4.940 17.719 -25.247 1.00 61.81 101 PRO A O 1
ATOM 832 N N . ILE A 1 102 ? -6.915 18.521 -25.983 1.00 59.03 102 ILE A N 1
ATOM 833 C CA . ILE A 1 102 ? -7.743 17.868 -24.969 1.00 59.03 102 ILE A CA 1
ATOM 834 C C . ILE A 1 102 ? -7.552 16.357 -25.125 1.00 59.03 102 ILE A C 1
ATOM 836 O O . ILE A 1 102 ? -7.961 15.771 -26.124 1.00 59.03 102 ILE A O 1
ATOM 840 N N . VAL A 1 103 ? -6.892 15.736 -24.147 1.00 63.44 103 VAL A N 1
ATOM 841 C CA . VAL A 1 103 ? -6.808 14.279 -24.045 1.00 63.44 103 VAL A CA 1
ATOM 842 C C . VAL A 1 103 ? -8.194 13.799 -23.628 1.00 63.44 103 VAL A C 1
ATOM 844 O O . VAL A 1 103 ? -8.668 14.153 -22.546 1.00 63.44 103 VAL A O 1
ATOM 847 N N . GLU A 1 104 ? -8.872 13.050 -24.499 1.00 67.00 104 GLU A N 1
ATOM 848 C CA . GLU A 1 104 ? -10.166 12.451 -24.170 1.00 67.00 104 GLU A CA 1
ATOM 849 C C . GLU A 1 104 ? -10.045 11.614 -22.885 1.00 67.00 104 GLU A C 1
ATOM 851 O O . GLU A 1 104 ? -9.046 10.936 -22.630 1.00 67.00 104 GLU A O 1
ATOM 856 N N . ASN A 1 105 ? -11.045 11.723 -22.009 1.00 65.12 105 ASN A N 1
ATOM 857 C CA . ASN A 1 105 ? -11.028 11.087 -20.696 1.00 65.12 105 ASN A CA 1
ATOM 858 C C . ASN A 1 105 ? -11.306 9.578 -20.836 1.00 65.12 105 ASN A C 1
ATOM 860 O O . ASN A 1 105 ? -12.415 9.107 -20.602 1.00 65.12 105 ASN A O 1
ATOM 864 N N . ASN A 1 106 ? -10.283 8.802 -21.201 1.00 78.19 106 ASN A N 1
ATOM 865 C CA . ASN A 1 106 ? -10.381 7.351 -21.421 1.00 78.19 106 ASN A CA 1
ATOM 866 C C . ASN A 1 106 ? -10.525 6.532 -20.124 1.00 78.19 106 ASN A C 1
ATOM 868 O O . ASN A 1 106 ? -10.475 5.302 -20.151 1.00 78.19 106 ASN A O 1
ATOM 872 N N . ARG A 1 107 ? -10.713 7.181 -18.970 1.00 77.31 107 ARG A N 1
ATOM 873 C CA . ARG A 1 107 ? -10.763 6.528 -17.658 1.00 77.31 107 ARG A CA 1
ATOM 874 C C . ARG A 1 107 ? -11.870 5.475 -17.573 1.00 77.31 107 ARG A C 1
ATOM 876 O O . ARG A 1 107 ? -11.637 4.396 -17.039 1.00 77.31 107 ARG A O 1
ATOM 883 N N . GLU A 1 108 ? -13.050 5.755 -18.121 1.00 82.88 108 GLU A N 1
ATOM 884 C CA . GLU A 1 108 ? -14.172 4.806 -18.125 1.00 82.88 108 GLU A CA 1
ATOM 885 C C . GLU A 1 108 ? -13.895 3.576 -18.996 1.00 82.88 108 GLU A C 1
ATOM 887 O O . GLU A 1 108 ? -14.176 2.451 -18.581 1.00 82.88 108 GLU A O 1
ATOM 892 N N . GLN A 1 109 ? -13.284 3.772 -20.169 1.00 81.94 109 GLN A N 1
ATOM 893 C CA . GLN A 1 109 ? -12.892 2.669 -21.050 1.00 81.94 109 GLN A CA 1
ATOM 894 C C . GLN A 1 109 ? -11.833 1.779 -20.395 1.00 81.94 109 GLN A C 1
ATOM 896 O O . GLN A 1 109 ? -11.957 0.558 -20.455 1.00 81.94 109 GLN A O 1
ATOM 901 N N . ILE A 1 110 ? -10.850 2.379 -19.714 1.00 80.12 110 ILE A N 1
ATOM 902 C CA . ILE A 1 110 ? -9.816 1.647 -18.968 1.00 80.12 110 ILE A CA 1
ATOM 903 C C . ILE A 1 110 ? -10.448 0.825 -17.838 1.00 80.12 110 ILE A C 1
ATOM 905 O O . ILE A 1 110 ? -10.108 -0.339 -17.651 1.00 80.12 110 ILE A O 1
ATOM 909 N N . TYR A 1 111 ? -11.404 1.386 -17.092 1.00 89.44 111 TYR A N 1
ATOM 910 C CA . TYR A 1 111 ? -12.082 0.619 -16.044 1.00 89.44 111 TYR A CA 1
ATOM 911 C C . TYR A 1 111 ? -12.918 -0.530 -16.595 1.00 89.44 111 TYR A C 1
ATOM 913 O O . TYR A 1 111 ? -12.948 -1.605 -15.993 1.00 89.44 111 TYR A O 1
ATOM 921 N N . LYS A 1 112 ? -13.587 -0.319 -17.731 1.00 91.88 112 LYS A N 1
ATOM 922 C CA . LYS A 1 112 ? -14.392 -1.357 -18.370 1.00 91.88 112 LYS A CA 1
ATOM 923 C C . LYS A 1 112 ? -13.524 -2.513 -18.874 1.00 91.88 112 LYS A C 1
ATOM 925 O O . LYS A 1 112 ? -13.865 -3.662 -18.606 1.00 91.88 112 LYS A O 1
ATOM 930 N N . SER A 1 113 ? -12.404 -2.222 -19.537 1.00 90.62 113 SER A N 1
ATOM 931 C CA . SER A 1 113 ? -11.503 -3.260 -20.053 1.00 90.62 113 SER A CA 1
ATOM 932 C C . SER A 1 113 ? -10.843 -4.064 -18.931 1.00 90.62 113 SER A C 1
ATOM 934 O O . SER A 1 113 ? -10.791 -5.290 -19.000 1.00 90.62 113 SER A O 1
ATOM 936 N N . GLU A 1 114 ? -10.408 -3.406 -17.853 1.00 90.00 114 GLU A N 1
ATOM 937 C CA . GLU A 1 114 ? -9.839 -4.083 -16.680 1.00 90.00 114 GLU A CA 1
ATOM 938 C C . GLU A 1 114 ? -10.867 -4.977 -15.972 1.00 90.00 114 GLU A C 1
ATOM 940 O O . GLU A 1 114 ? -10.529 -6.054 -15.474 1.00 90.00 114 GLU A O 1
ATOM 945 N N . PHE A 1 115 ? -12.131 -4.548 -15.934 1.00 95.94 115 PHE A N 1
ATOM 946 C CA . PHE A 1 115 ? -13.218 -5.350 -15.386 1.00 95.94 115 PHE A CA 1
ATOM 947 C C . PHE A 1 115 ? -13.512 -6.586 -16.247 1.00 95.94 115 PHE A C 1
ATOM 949 O O . PHE A 1 115 ? -13.602 -7.688 -15.705 1.00 95.94 115 PHE A O 1
ATOM 956 N N . GLU A 1 116 ? -13.625 -6.425 -17.569 1.00 94.56 116 GLU A N 1
ATOM 957 C CA . GLU A 1 116 ? -13.812 -7.545 -18.503 1.00 94.56 116 GLU A CA 1
ATOM 958 C C . GLU A 1 116 ? -12.652 -8.544 -18.413 1.00 94.56 116 GLU A C 1
ATOM 960 O O . GLU A 1 116 ? -12.905 -9.736 -18.233 1.00 94.56 116 GLU A O 1
ATOM 965 N N . ARG A 1 117 ? -11.398 -8.068 -18.385 1.00 94.31 117 ARG A N 1
ATOM 966 C CA . ARG A 1 117 ? -10.216 -8.932 -18.225 1.00 94.31 117 ARG A CA 1
ATOM 967 C C . ARG A 1 117 ? -10.281 -9.763 -16.945 1.00 94.31 117 ARG A C 1
ATOM 969 O O . ARG A 1 117 ? -10.075 -10.971 -16.984 1.00 94.31 117 ARG A O 1
ATOM 976 N N . LYS A 1 118 ? -10.591 -9.134 -15.804 1.00 94.25 118 LYS A N 1
ATOM 977 C CA . LYS A 1 118 ? -10.700 -9.846 -14.516 1.00 94.25 118 LYS A CA 1
ATOM 978 C C . LYS A 1 118 ? -11.839 -10.855 -14.490 1.00 94.25 118 LYS A C 1
ATOM 980 O O . LYS A 1 118 ? -11.726 -11.882 -13.824 1.00 94.25 118 LYS A O 1
ATOM 985 N N . LYS A 1 119 ? -12.944 -10.558 -15.172 1.00 94.75 119 LYS A N 1
ATOM 986 C CA . LYS A 1 119 ? -14.071 -11.481 -15.285 1.00 94.75 119 LYS A CA 1
ATOM 987 C C . LYS A 1 119 ? -13.669 -12.731 -16.068 1.00 94.75 119 LYS A C 1
ATOM 989 O O . LYS A 1 119 ? -13.934 -13.831 -15.599 1.00 94.75 119 LYS A O 1
ATOM 994 N N . GLU A 1 120 ? -13.007 -12.568 -17.211 1.00 95.00 120 GLU A N 1
ATOM 995 C CA . GLU A 1 120 ? -12.512 -13.696 -18.012 1.00 95.00 120 GLU A CA 1
ATOM 996 C C . GLU A 1 120 ? -11.468 -14.520 -17.258 1.00 95.00 120 GLU A C 1
ATOM 998 O O . GLU A 1 120 ? -11.531 -15.749 -17.258 1.00 95.00 120 GLU A O 1
ATOM 1003 N N . GLU A 1 121 ? -10.551 -13.853 -16.555 1.00 92.88 121 GLU A N 1
ATOM 1004 C CA . GLU A 1 121 ? -9.564 -14.502 -15.695 1.00 92.88 121 GLU A CA 1
ATOM 1005 C C . GLU A 1 121 ? -10.249 -15.358 -14.619 1.00 92.88 121 GLU A C 1
ATOM 1007 O O . GLU A 1 121 ? -9.956 -16.548 -14.497 1.00 92.88 121 GLU A O 1
ATOM 1012 N N . TYR A 1 122 ? -11.226 -14.799 -13.900 1.00 95.31 122 TYR A N 1
ATOM 1013 C CA . TYR A 1 122 ? -11.988 -15.540 -12.897 1.00 95.31 122 TYR A CA 1
ATOM 1014 C C . TYR A 1 122 ? -12.754 -16.719 -13.507 1.00 95.31 122 TYR A C 1
ATOM 1016 O O . TYR A 1 122 ? -12.691 -17.833 -12.985 1.00 95.31 122 TYR A O 1
ATOM 1024 N N . ASP A 1 123 ? -13.432 -16.500 -14.635 1.00 92.12 123 ASP A N 1
ATOM 1025 C CA . ASP A 1 123 ? -14.158 -17.554 -15.338 1.00 92.12 123 ASP A CA 1
ATOM 1026 C C . ASP A 1 123 ? -13.207 -18.681 -15.767 1.00 92.12 123 ASP A C 1
ATOM 1028 O O . ASP A 1 123 ? -13.553 -19.850 -15.615 1.00 92.12 123 ASP A O 1
ATOM 1032 N N . SER A 1 124 ? -11.996 -18.366 -16.237 1.00 88.56 124 SER A N 1
ATOM 1033 C CA . SER A 1 124 ? -10.988 -19.372 -16.601 1.00 88.56 124 SER A CA 1
ATOM 1034 C C . SER A 1 124 ? -10.437 -20.144 -15.397 1.00 88.56 124 SER A C 1
ATOM 1036 O O . SER A 1 124 ? -10.244 -21.352 -15.494 1.00 88.56 124 SER A O 1
ATOM 1038 N N . MET A 1 125 ? -10.254 -19.492 -14.243 1.00 86.00 125 MET A N 1
ATOM 1039 C CA . MET A 1 125 ? -9.783 -20.149 -13.015 1.00 86.00 125 MET A CA 1
ATOM 1040 C C . MET A 1 125 ? -10.846 -21.057 -12.386 1.00 86.00 125 MET A C 1
ATOM 1042 O O . MET A 1 125 ? -10.521 -22.067 -11.762 1.00 86.00 125 MET A O 1
ATOM 1046 N N . VAL A 1 126 ? -12.123 -20.689 -12.517 1.00 91.62 126 VAL A N 1
ATOM 1047 C CA . VAL A 1 126 ? -13.245 -21.442 -11.938 1.00 91.62 126 VAL A CA 1
ATOM 1048 C C . VAL A 1 126 ? -13.728 -22.553 -12.870 1.00 91.62 126 VAL A C 1
ATOM 1050 O O . VAL A 1 126 ? -14.235 -23.577 -12.395 1.00 91.62 126 VAL A O 1
ATOM 1053 N N . ARG A 1 127 ? -13.554 -22.400 -14.188 1.00 85.50 127 ARG A N 1
ATOM 1054 C CA . ARG A 1 127 ? -13.826 -23.460 -15.163 1.00 85.50 127 ARG A CA 1
ATOM 1055 C C . ARG A 1 127 ? -12.886 -24.637 -14.919 1.00 85.50 127 ARG A C 1
ATOM 1057 O O . ARG A 1 127 ? -11.711 -24.621 -15.258 1.00 85.50 127 ARG A O 1
ATOM 1064 N N . LYS A 1 128 ? -13.438 -25.709 -14.357 1.00 78.88 128 LYS A N 1
ATOM 1065 C CA . LYS A 1 128 ? -12.769 -27.008 -14.293 1.00 78.88 128 LYS A CA 1
ATOM 1066 C C . LYS A 1 128 ? -12.851 -27.660 -15.667 1.00 78.88 128 LYS A C 1
ATOM 1068 O O . LYS A 1 128 ? -13.837 -28.327 -15.975 1.00 78.88 128 LYS A O 1
ATOM 1073 N N . GLU A 1 129 ? -11.839 -27.452 -16.499 1.00 78.94 129 GLU A N 1
ATOM 1074 C CA . GLU A 1 129 ? -11.690 -28.250 -17.712 1.00 78.94 129 GLU A CA 1
ATOM 1075 C C . GLU A 1 129 ? -11.318 -29.675 -17.302 1.00 78.94 129 GLU A C 1
ATOM 1077 O O . GLU A 1 129 ? -10.350 -29.890 -16.572 1.00 78.94 129 GLU A O 1
ATOM 1082 N N . VAL A 1 130 ? -12.128 -30.655 -17.711 1.00 81.12 130 VAL A N 1
ATOM 1083 C CA . VAL A 1 130 ? -11.782 -32.063 -17.501 1.00 81.12 130 VAL A CA 1
ATOM 1084 C C . VAL A 1 130 ? -10.527 -32.325 -18.333 1.00 81.12 130 VAL A C 1
ATOM 1086 O O . VAL A 1 130 ? -10.579 -32.121 -19.551 1.00 81.12 130 VAL A O 1
ATOM 1089 N N . PRO A 1 131 ? -9.401 -32.743 -17.720 1.00 81.88 131 PRO A N 1
ATOM 1090 C CA . PRO A 1 131 ? -8.194 -33.050 -18.467 1.00 81.88 131 PRO A CA 1
ATOM 1091 C C . PRO A 1 131 ? -8.521 -34.039 -19.579 1.00 81.88 131 PRO A C 1
ATOM 1093 O O . PRO A 1 131 ? -9.218 -35.032 -19.345 1.00 81.88 131 PRO A O 1
ATOM 1096 N N . LYS A 1 132 ?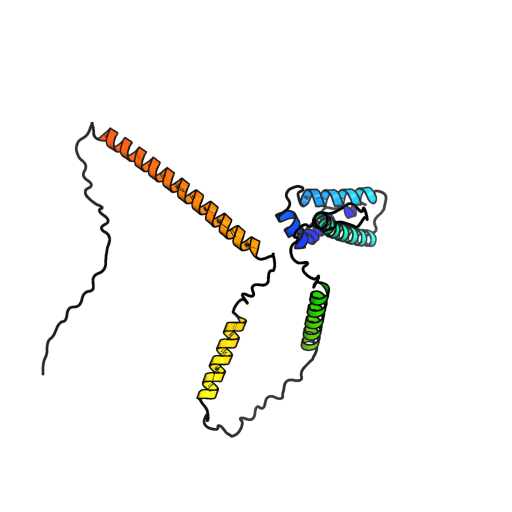 -8.030 -33.765 -20.792 1.00 82.94 132 LYS A N 1
ATOM 1097 C CA . LYS A 1 132 ? -8.145 -34.733 -21.884 1.00 82.94 132 LYS A CA 1
ATOM 1098 C C . LYS A 1 132 ? -7.545 -36.055 -21.390 1.00 82.94 132 LYS A C 1
ATOM 1100 O O . LYS A 1 132 ? -6.469 -36.022 -20.785 1.00 82.94 132 LYS A O 1
ATOM 1105 N N . PRO A 1 133 ? -8.230 -37.192 -21.594 1.00 83.31 133 PRO A N 1
ATOM 1106 C CA . PRO A 1 133 ? -7.710 -38.476 -21.161 1.00 83.31 133 PRO A CA 1
ATOM 1107 C C . PRO A 1 133 ? -6.327 -38.668 -21.778 1.00 83.31 133 PRO A C 1
ATOM 1109 O O . PRO A 1 133 ? -6.155 -38.501 -22.987 1.00 83.31 133 PRO A O 1
ATOM 1112 N N . ILE A 1 134 ? -5.343 -38.966 -20.932 1.00 76.12 134 ILE A N 1
ATOM 1113 C CA . ILE A 1 134 ? -3.982 -39.235 -21.385 1.00 76.12 134 ILE A CA 1
ATOM 1114 C C . ILE A 1 134 ? -4.058 -40.490 -22.253 1.00 76.12 134 ILE A C 1
ATOM 1116 O O . ILE A 1 134 ? -4.464 -41.558 -21.789 1.00 76.12 134 ILE A O 1
ATOM 1120 N N . GLN A 1 135 ? -3.705 -40.351 -23.527 1.00 76.62 135 GLN A N 1
ATOM 1121 C CA . GLN A 1 135 ? -3.525 -41.489 -24.415 1.00 76.62 135 GLN A CA 1
ATOM 1122 C C . GLN A 1 135 ? -2.212 -42.170 -24.013 1.00 76.62 135 GLN A C 1
ATOM 1124 O O . GLN A 1 135 ? -1.142 -41.805 -24.475 1.00 76.62 135 GLN A O 1
ATOM 1129 N N . PHE A 1 136 ? -2.293 -43.117 -23.073 1.00 78.50 136 PHE A N 1
ATOM 1130 C CA . PHE A 1 136 ? -1.152 -43.938 -22.636 1.00 78.50 136 PHE A CA 1
ATOM 1131 C C . PHE A 1 136 ? -0.766 -45.014 -23.652 1.00 78.50 136 PHE A C 1
ATOM 1133 O O . PHE A 1 136 ? 0.220 -45.721 -23.465 1.00 78.50 136 PHE A O 1
ATOM 1140 N N . GLN A 1 137 ? -1.573 -45.177 -24.695 1.00 79.44 137 GLN A N 1
ATOM 1141 C CA . GLN A 1 137 ? -1.203 -45.999 -25.827 1.00 79.44 137 GLN A CA 1
ATOM 1142 C C . GLN A 1 137 ? -0.278 -45.164 -26.698 1.00 79.44 137 GLN A C 1
ATOM 1144 O O . GLN A 1 137 ? -0.682 -44.125 -27.215 1.00 79.44 137 GLN A O 1
ATOM 1149 N N . GLU A 1 138 ? 0.965 -45.618 -26.809 1.00 67.00 138 GLU A N 1
ATOM 1150 C CA . GLU A 1 138 ? 1.879 -45.188 -27.855 1.00 67.00 138 GLU A CA 1
ATOM 1151 C C . GLU A 1 138 ? 1.140 -45.307 -29.191 1.00 67.00 138 GLU A C 1
ATOM 1153 O O . GLU A 1 138 ? 0.615 -46.377 -29.520 1.00 67.00 138 GLU A O 1
ATOM 1158 N N . SER A 1 139 ? 1.008 -44.195 -29.918 1.00 67.25 139 SER A N 1
ATOM 1159 C CA . SER A 1 139 ? 0.517 -44.218 -31.292 1.00 67.25 139 SER A CA 1
ATOM 1160 C C . SER A 1 139 ? 1.382 -45.233 -32.027 1.00 67.25 139 SER A C 1
ATOM 1162 O O . SER A 1 139 ? 2.587 -45.035 -32.129 1.00 67.25 139 SER A O 1
ATOM 1164 N N . SER A 1 140 ? 0.802 -46.337 -32.494 1.00 58.09 140 SER A N 1
ATOM 1165 C CA . SER A 1 140 ? 1.518 -47.482 -33.081 1.00 58.09 140 SER A CA 1
ATOM 1166 C C . SER A 1 140 ? 2.222 -47.176 -34.412 1.00 58.09 140 SER A C 1
ATOM 1168 O O . SER A 1 140 ? 2.559 -48.081 -35.169 1.00 58.09 140 SER A O 1
ATOM 1170 N N . GLU A 1 141 ? 2.412 -45.900 -34.712 1.00 63.38 141 GLU A N 1
ATOM 1171 C CA . GLU A 1 141 ? 3.105 -45.376 -35.865 1.00 63.38 141 GLU A CA 1
ATOM 1172 C C . GLU A 1 141 ? 4.181 -44.421 -35.339 1.00 63.38 141 GLU A C 1
ATOM 1174 O O . GLU A 1 141 ? 3.996 -43.205 -35.303 1.00 63.38 141 GLU A O 1
ATOM 1179 N N . ASP A 1 142 ? 5.320 -44.982 -34.921 1.00 56.25 142 ASP A N 1
ATOM 1180 C CA . ASP A 1 142 ? 6.590 -44.249 -34.896 1.00 56.25 142 ASP A CA 1
ATOM 1181 C C . ASP A 1 142 ? 6.967 -43.962 -36.359 1.00 56.25 142 ASP A C 1
ATOM 1183 O O . ASP A 1 142 ? 7.773 -44.651 -36.990 1.00 56.25 142 ASP A O 1
ATOM 1187 N N . THR A 1 143 ? 6.233 -43.033 -36.978 1.00 67.44 143 THR A N 1
ATOM 1188 C CA . THR A 1 143 ? 6.516 -42.586 -38.335 1.00 67.44 143 THR A CA 1
ATOM 1189 C C . THR A 1 143 ? 7.834 -41.824 -38.287 1.00 67.44 143 THR A C 1
ATOM 1191 O O . THR A 1 143 ? 7.947 -40.898 -37.477 1.00 67.44 143 THR A O 1
ATOM 1194 N N . PRO A 1 144 ? 8.807 -42.134 -39.161 1.00 74.00 144 PRO A N 1
ATOM 1195 C CA . PRO A 1 144 ? 10.009 -41.325 -39.291 1.00 74.00 144 PRO A CA 1
ATOM 1196 C C . PRO A 1 144 ? 9.627 -39.850 -39.407 1.00 74.00 144 PRO A C 1
ATOM 1198 O O . PRO A 1 144 ? 8.751 -39.516 -40.212 1.00 74.00 144 PRO A O 1
ATOM 1201 N N . ILE A 1 145 ? 10.260 -38.988 -38.599 1.00 65.00 145 ILE A N 1
ATOM 1202 C CA . ILE A 1 145 ? 10.031 -37.535 -38.602 1.00 65.00 145 ILE A CA 1
ATOM 1203 C C . ILE A 1 145 ? 10.111 -37.055 -40.052 1.00 65.00 145 ILE A C 1
ATOM 1205 O O . ILE A 1 145 ? 11.188 -36.995 -40.642 1.00 65.00 145 ILE A O 1
ATOM 1209 N N . THR A 1 146 ? 8.951 -36.788 -40.650 1.00 71.25 146 THR A N 1
ATOM 1210 C CA . THR A 1 146 ? 8.852 -36.577 -42.100 1.00 71.25 146 THR A CA 1
ATOM 1211 C C . THR A 1 146 ? 9.316 -35.172 -42.478 1.00 71.25 146 THR A C 1
ATOM 1213 O O . THR A 1 146 ? 9.781 -34.954 -43.592 1.00 71.25 146 THR A O 1
ATOM 1216 N N . ASP A 1 147 ? 9.231 -34.233 -41.531 1.00 80.75 147 ASP A N 1
ATOM 1217 C CA . ASP A 1 147 ? 9.538 -32.820 -41.732 1.00 80.75 147 ASP A CA 1
ATOM 1218 C C . ASP A 1 147 ? 10.352 -32.264 -40.549 1.00 80.75 147 ASP A C 1
ATOM 1220 O O . ASP A 1 147 ? 9.817 -31.718 -39.579 1.00 80.75 147 ASP A O 1
ATOM 1224 N N . MET A 1 148 ? 11.676 -32.450 -40.604 1.00 82.81 148 MET A N 1
ATOM 1225 C CA . MET A 1 148 ? 12.587 -31.873 -39.606 1.00 82.81 148 MET A CA 1
ATOM 1226 C C . MET A 1 148 ? 12.574 -30.342 -39.632 1.00 82.81 148 MET A C 1
ATOM 1228 O O . MET A 1 148 ? 12.763 -29.723 -38.586 1.00 82.81 148 MET A O 1
ATOM 1232 N N . ASP A 1 149 ? 12.312 -29.725 -40.785 1.00 86.88 149 ASP A N 1
ATOM 1233 C CA . ASP A 1 149 ? 12.279 -28.269 -40.913 1.00 86.88 149 ASP A CA 1
ATOM 1234 C C . ASP A 1 149 ? 11.089 -27.679 -40.149 1.00 86.88 149 ASP A C 1
ATOM 1236 O O . ASP A 1 149 ? 11.240 -26.681 -39.436 1.00 86.88 149 ASP A O 1
ATOM 1240 N N . ALA A 1 150 ? 9.922 -28.328 -40.208 1.00 85.56 150 ALA A N 1
ATOM 1241 C CA . ALA A 1 150 ? 8.767 -27.957 -39.395 1.00 85.56 150 ALA A CA 1
ATOM 1242 C C . ALA A 1 150 ? 9.059 -28.072 -37.891 1.00 85.56 150 ALA A C 1
ATOM 1244 O O . ALA A 1 150 ? 8.701 -27.173 -37.126 1.00 85.56 150 ALA A O 1
ATOM 1245 N N . LEU A 1 151 ? 9.754 -29.132 -37.469 1.00 86.81 151 LEU A N 1
ATOM 1246 C CA . LEU A 1 151 ? 10.102 -29.348 -36.064 1.00 86.81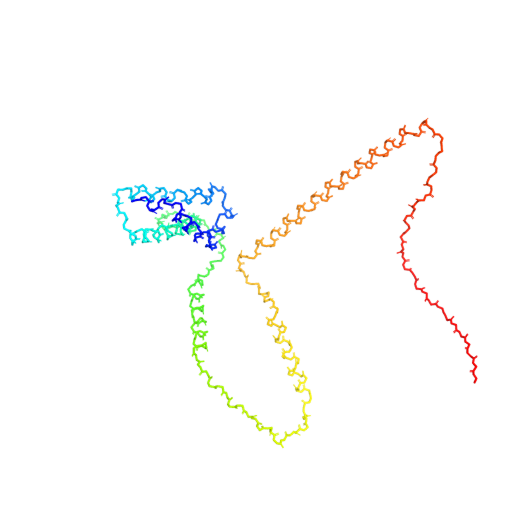 151 LEU A CA 1
ATOM 1247 C C . LEU A 1 151 ? 11.114 -28.311 -35.552 1.00 86.81 151 LEU A C 1
ATOM 1249 O O . LEU A 1 151 ? 10.954 -27.762 -34.460 1.00 86.81 151 LEU A O 1
ATOM 1253 N N . ILE A 1 152 ? 12.132 -27.997 -36.356 1.00 91.44 152 ILE A N 1
ATOM 1254 C CA . ILE A 1 152 ? 13.111 -26.946 -36.051 1.00 91.44 152 ILE A CA 1
ATOM 1255 C C . ILE A 1 152 ? 12.405 -25.596 -35.944 1.00 91.44 152 ILE A C 1
ATOM 1257 O O . ILE A 1 152 ? 12.647 -24.848 -34.996 1.00 91.44 152 ILE A O 1
ATOM 1261 N N . LYS A 1 153 ? 11.501 -25.290 -36.879 1.00 93.19 153 LYS A N 1
ATOM 1262 C CA . LYS A 1 153 ? 10.718 -24.054 -36.857 1.00 93.19 153 LYS A CA 1
ATOM 1263 C C . LYS A 1 153 ? 9.847 -23.956 -35.607 1.00 93.19 153 LYS A C 1
ATOM 1265 O O . LYS A 1 153 ? 9.860 -22.916 -34.957 1.00 93.19 153 LYS A O 1
ATOM 1270 N N . GLN A 1 154 ? 9.174 -25.039 -35.222 1.00 91.81 154 GLN A N 1
ATOM 1271 C CA . GLN A 1 154 ? 8.383 -25.082 -33.993 1.00 91.81 154 GLN A CA 1
ATOM 1272 C C . GLN A 1 154 ? 9.250 -24.802 -32.759 1.00 91.81 154 GLN A C 1
ATOM 1274 O O . GLN A 1 154 ? 8.905 -23.949 -31.946 1.00 91.81 154 GLN A O 1
ATOM 1279 N N . HIS A 1 155 ? 10.414 -25.446 -32.648 1.00 91.44 155 HIS A N 1
ATOM 1280 C CA . HIS A 1 155 ? 11.339 -25.192 -31.543 1.00 91.44 155 HIS A CA 1
ATOM 1281 C C . HIS A 1 155 ? 11.871 -23.752 -31.523 1.00 91.44 155 HIS A C 1
ATOM 1283 O O . HIS A 1 155 ? 12.045 -23.172 -30.447 1.00 91.44 155 HIS A O 1
ATOM 1289 N N . MET A 1 156 ? 12.130 -23.164 -32.693 1.00 91.50 156 MET A N 1
ATOM 1290 C CA . MET A 1 156 ? 12.525 -21.759 -32.812 1.00 91.50 156 MET A CA 1
ATOM 1291 C C . MET A 1 156 ? 11.402 -20.822 -32.356 1.00 91.50 156 MET A C 1
ATOM 1293 O O . MET A 1 156 ? 11.668 -19.874 -31.615 1.00 91.50 156 MET A O 1
ATOM 1297 N N . ASP A 1 157 ? 10.160 -21.106 -32.743 1.00 94.62 157 ASP A N 1
ATOM 1298 C CA . ASP A 1 157 ? 8.982 -20.330 -32.358 1.00 94.62 157 ASP A CA 1
ATOM 1299 C C . ASP A 1 157 ? 8.704 -20.440 -30.849 1.00 94.62 157 ASP A C 1
ATOM 1301 O O . ASP A 1 157 ? 8.489 -19.422 -30.188 1.00 94.62 157 ASP A O 1
ATOM 1305 N N . ASP A 1 158 ? 8.809 -21.638 -30.270 1.00 89.94 158 ASP A N 1
ATOM 1306 C CA . ASP A 1 158 ? 8.652 -21.867 -28.830 1.00 89.94 158 ASP A CA 1
ATOM 1307 C C . ASP A 1 158 ? 9.728 -21.130 -28.024 1.00 89.94 158 ASP A C 1
ATOM 1309 O O . ASP A 1 158 ? 9.434 -20.444 -27.037 1.00 89.94 158 ASP A O 1
ATOM 1313 N N . ARG A 1 159 ? 10.987 -21.200 -28.478 1.00 93.12 159 ARG A N 1
ATOM 1314 C CA . ARG A 1 159 ? 12.093 -20.447 -27.873 1.00 93.12 159 ARG A CA 1
ATOM 1315 C C . ARG A 1 159 ? 11.856 -18.944 -27.981 1.00 93.12 159 ARG A C 1
ATOM 1317 O O . ARG A 1 159 ? 12.062 -18.232 -26.999 1.00 93.12 159 ARG A O 1
ATOM 1324 N N . LYS A 1 160 ? 11.417 -18.457 -29.143 1.00 90.50 160 LYS A N 1
ATOM 1325 C CA . LYS A 1 160 ? 11.107 -17.041 -29.363 1.00 90.50 160 LYS A CA 1
ATOM 1326 C C . LYS A 1 160 ? 9.997 -16.573 -28.426 1.00 90.50 160 LYS A C 1
ATOM 1328 O O . LYS A 1 160 ? 10.176 -15.561 -27.759 1.00 90.50 160 LYS A O 1
ATOM 1333 N N . LYS A 1 161 ? 8.906 -17.332 -28.312 1.00 89.19 161 LYS A N 1
ATOM 1334 C CA . LYS A 1 161 ? 7.770 -17.018 -27.437 1.00 89.19 161 LYS A CA 1
ATOM 1335 C C . LYS A 1 161 ? 8.160 -17.021 -25.958 1.00 89.19 161 LYS A C 1
ATOM 1337 O O . LYS A 1 161 ? 7.734 -16.147 -25.208 1.00 89.19 161 LYS A O 1
ATOM 1342 N N . SER A 1 162 ? 9.005 -17.966 -25.541 1.00 86.75 162 SER A N 1
ATOM 1343 C CA . SER A 1 162 ? 9.564 -17.987 -24.186 1.00 86.75 162 SER A CA 1
ATOM 1344 C C . SER A 1 162 ? 10.421 -16.747 -23.917 1.00 86.75 162 SER A C 1
ATOM 1346 O O . SER A 1 162 ? 10.219 -16.082 -22.902 1.00 86.75 162 SER A O 1
ATOM 1348 N N . ILE A 1 163 ? 11.311 -16.374 -24.842 1.00 85.12 163 ILE A N 1
ATOM 1349 C CA . ILE A 1 163 ? 12.128 -15.158 -24.716 1.00 85.12 163 ILE A CA 1
ATOM 1350 C C . ILE A 1 163 ? 11.253 -13.899 -24.691 1.00 85.12 163 ILE A C 1
ATOM 1352 O O . ILE A 1 163 ? 11.478 -13.027 -23.859 1.00 85.12 163 ILE A O 1
ATOM 1356 N N . GLU A 1 164 ? 10.237 -13.813 -25.547 1.00 84.44 164 GLU A N 1
ATOM 1357 C CA . GLU A 1 164 ? 9.303 -12.684 -25.607 1.00 84.44 164 GLU A CA 1
ATOM 1358 C C . GLU A 1 164 ? 8.481 -12.541 -24.317 1.00 84.44 164 GLU A C 1
ATOM 1360 O O . GLU A 1 164 ? 8.276 -11.429 -23.842 1.00 84.44 164 GLU A O 1
ATOM 1365 N N . SER A 1 165 ? 8.086 -13.656 -23.691 1.00 76.12 165 SER A N 1
ATOM 1366 C CA . SER A 1 165 ? 7.397 -13.638 -22.391 1.00 76.12 165 SER A CA 1
ATOM 1367 C C . SER A 1 165 ? 8.277 -13.153 -21.232 1.00 76.12 165 SER A C 1
ATOM 1369 O O . SER A 1 165 ? 7.761 -12.651 -20.235 1.00 76.12 165 SER A O 1
ATOM 1371 N N . LEU A 1 166 ? 9.600 -13.301 -21.360 1.00 74.81 166 LEU A N 1
ATOM 1372 C CA . LEU A 1 166 ? 10.589 -12.856 -20.375 1.00 74.81 166 LEU A CA 1
ATOM 1373 C C . LEU A 1 166 ? 11.115 -11.448 -20.669 1.00 74.81 166 LEU A C 1
ATOM 1375 O O . LEU A 1 166 ? 11.733 -10.834 -19.798 1.00 74.81 166 LEU A O 1
ATOM 1379 N N . GLN A 1 167 ? 10.899 -10.932 -21.882 1.00 68.44 167 GLN A N 1
ATOM 1380 C CA . GLN A 1 167 ? 11.262 -9.566 -22.213 1.00 68.44 167 GLN A CA 1
ATOM 1381 C C . GLN A 1 167 ? 10.295 -8.604 -21.513 1.00 68.44 167 GLN A C 1
ATOM 1383 O O . GLN A 1 167 ? 9.083 -8.679 -21.734 1.00 68.44 167 GLN A O 1
ATOM 1388 N N . PRO A 1 168 ? 10.801 -7.669 -20.688 1.00 59.75 168 PRO A N 1
ATOM 1389 C CA . PRO A 1 168 ? 9.976 -6.578 -20.206 1.00 59.75 168 PRO A CA 1
ATOM 1390 C C . PRO A 1 168 ? 9.481 -5.814 -21.433 1.00 59.75 168 PRO A C 1
ATOM 1392 O O . PRO A 1 168 ? 10.280 -5.303 -22.218 1.00 59.75 168 PRO A O 1
ATOM 1395 N N . GLN A 1 169 ? 8.164 -5.785 -21.629 1.00 51.38 169 GLN A N 1
ATOM 1396 C CA . GLN A 1 169 ? 7.533 -5.022 -22.698 1.00 51.38 169 GLN A CA 1
ATOM 1397 C C . GLN A 1 169 ? 7.911 -3.545 -22.511 1.00 51.38 169 GLN A C 1
ATOM 1399 O O . GLN A 1 169 ? 7.330 -2.841 -21.687 1.00 51.38 169 GLN A O 1
ATOM 1404 N N . LEU A 1 170 ? 8.900 -3.073 -23.273 1.00 42.69 170 LEU A N 1
ATOM 1405 C CA . LEU A 1 170 ? 9.205 -1.655 -23.455 1.00 42.69 170 LEU A CA 1
ATOM 1406 C C . LEU A 1 170 ? 8.139 -1.058 -24.377 1.00 42.69 170 LEU A C 1
ATOM 1408 O O . LEU A 1 170 ? 8.423 -0.598 -25.480 1.00 42.69 170 LEU A O 1
ATOM 1412 N N . THR A 1 171 ? 6.877 -1.090 -23.959 1.00 40.31 171 THR A N 1
ATOM 1413 C CA . THR A 1 171 ? 5.909 -0.174 -24.546 1.00 40.31 171 THR A CA 1
ATOM 1414 C C . THR A 1 171 ? 6.273 1.228 -24.071 1.00 40.31 171 THR A C 1
ATOM 1416 O O . THR A 1 171 ? 6.341 1.428 -22.854 1.00 40.31 171 THR A O 1
ATOM 1419 N N . PRO A 1 172 ? 6.433 2.226 -24.958 1.00 41.72 172 PRO A N 1
ATOM 1420 C CA . PRO A 1 172 ? 6.277 3.614 -24.565 1.00 41.72 172 PRO A CA 1
ATOM 1421 C C . PRO A 1 172 ? 4.790 3.837 -24.261 1.00 41.72 172 PRO A C 1
ATOM 1423 O O . PRO A 1 172 ? 4.056 4.458 -25.023 1.00 41.72 172 PRO A O 1
ATOM 1426 N N . GLN A 1 173 ? 4.310 3.276 -23.150 1.00 35.75 173 GLN A N 1
ATOM 1427 C CA . GLN A 1 173 ? 3.149 3.842 -22.501 1.00 35.75 173 GLN A CA 1
ATOM 1428 C C . GLN A 1 173 ? 3.644 5.110 -21.824 1.00 35.75 173 GLN A C 1
ATOM 1430 O O . GLN A 1 173 ? 4.481 5.067 -20.925 1.00 35.75 173 GLN A O 1
ATOM 1435 N N . LEU A 1 174 ? 3.115 6.238 -22.289 1.00 38.69 174 LEU A N 1
ATOM 1436 C CA . LEU A 1 174 ? 3.060 7.492 -21.552 1.00 38.69 174 LEU A CA 1
ATOM 1437 C C . LEU A 1 174 ? 2.338 7.226 -20.223 1.00 38.69 174 LEU A C 1
ATOM 1439 O O . LEU A 1 174 ? 1.142 7.460 -20.086 1.00 38.69 174 LEU A O 1
ATOM 1443 N N . ASN A 1 175 ? 3.064 6.663 -19.265 1.00 35.94 175 ASN A N 1
ATOM 1444 C CA . ASN A 1 175 ? 2.612 6.408 -17.914 1.00 35.94 175 ASN A CA 1
ATOM 1445 C C . ASN A 1 175 ? 3.577 7.178 -16.998 1.00 35.94 175 ASN A C 1
ATOM 1447 O O . ASN A 1 175 ? 4.755 6.823 -16.935 1.00 35.94 175 ASN A O 1
ATOM 1451 N N . PRO A 1 176 ? 3.140 8.237 -16.291 1.00 45.12 176 PRO A N 1
ATOM 1452 C CA . PRO A 1 176 ? 4.043 9.120 -15.542 1.00 45.12 176 PRO A CA 1
ATOM 1453 C C . PRO A 1 176 ? 4.790 8.486 -14.351 1.00 45.12 176 PRO A C 1
ATOM 1455 O O . PRO A 1 176 ? 5.441 9.201 -13.600 1.00 45.12 176 PRO A O 1
ATOM 1458 N N . GLN A 1 177 ? 4.712 7.170 -14.131 1.00 42.50 177 GLN A N 1
ATOM 1459 C CA . GLN A 1 177 ? 5.266 6.517 -12.938 1.00 42.50 177 GLN A CA 1
ATOM 1460 C C . GLN A 1 177 ? 6.663 5.898 -13.103 1.00 42.50 177 GLN A C 1
ATOM 1462 O O . GLN A 1 177 ? 7.182 5.365 -12.128 1.00 42.50 177 GLN A O 1
ATOM 1467 N N . GLN A 1 178 ? 7.305 5.988 -14.273 1.00 43.84 178 GLN A N 1
ATOM 1468 C CA . GLN A 1 178 ? 8.692 5.512 -14.447 1.00 43.84 178 GLN A CA 1
ATOM 1469 C C . GLN A 1 178 ? 9.759 6.620 -14.404 1.00 43.84 178 GLN A C 1
ATOM 1471 O O . GLN A 1 178 ? 10.946 6.312 -14.339 1.00 43.84 178 GLN A O 1
ATOM 1476 N N . HIS A 1 179 ? 9.367 7.898 -14.339 1.00 44.88 179 HIS A N 1
ATOM 1477 C CA . HIS A 1 179 ? 10.324 9.009 -14.256 1.00 44.88 179 HIS A CA 1
ATOM 1478 C C . HIS A 1 179 ? 11.108 9.062 -12.935 1.00 44.88 179 HIS A C 1
ATOM 1480 O O . HIS A 1 179 ? 12.221 9.575 -12.925 1.00 44.88 179 HIS A O 1
ATOM 1486 N N . SER A 1 180 ? 10.594 8.494 -11.837 1.00 51.50 180 SER A N 1
ATOM 1487 C CA . SER A 1 180 ? 11.260 8.607 -10.532 1.00 51.50 180 SER A CA 1
ATOM 1488 C C . SER A 1 180 ? 12.523 7.752 -10.416 1.00 51.50 180 SER A C 1
ATOM 1490 O O . SER A 1 180 ? 13.501 8.207 -9.836 1.00 51.50 180 SER A O 1
ATOM 1492 N N . ALA A 1 181 ? 12.537 6.541 -10.983 1.00 54.22 181 ALA A N 1
ATOM 1493 C CA . ALA A 1 181 ? 13.705 5.660 -10.908 1.00 54.22 181 ALA A CA 1
ATOM 1494 C C . ALA A 1 181 ? 14.856 6.138 -11.811 1.00 54.22 181 ALA A C 1
ATOM 1496 O O . ALA A 1 181 ? 16.023 5.979 -11.456 1.00 54.22 181 ALA A O 1
ATOM 1497 N N . GLN A 1 182 ? 14.526 6.752 -12.953 1.00 55.28 182 GLN A N 1
ATOM 1498 C CA . GLN A 1 182 ? 15.512 7.337 -13.862 1.00 55.28 182 GLN A CA 1
ATOM 1499 C C . GLN A 1 182 ? 16.074 8.652 -13.294 1.00 55.28 182 GLN A C 1
ATOM 1501 O O . GLN A 1 182 ? 17.287 8.795 -13.208 1.00 55.28 182 GLN A O 1
ATOM 1506 N N . GLU A 1 183 ? 15.223 9.548 -12.771 1.00 62.31 183 GLU A N 1
ATOM 1507 C CA . GLU A 1 183 ? 15.679 10.782 -12.105 1.00 62.31 183 GLU A CA 1
ATOM 1508 C C . GLU A 1 183 ? 16.524 10.513 -10.855 1.00 62.31 183 GLU A C 1
ATOM 1510 O O . GLU A 1 183 ? 17.427 11.286 -10.538 1.00 62.31 183 GLU A O 1
ATOM 1515 N N . GLU A 1 184 ? 16.226 9.454 -10.099 1.00 70.00 184 GLU A N 1
ATOM 1516 C CA . GLU A 1 184 ? 17.016 9.083 -8.925 1.00 70.00 184 GLU A CA 1
ATOM 1517 C C . GLU A 1 184 ? 18.386 8.520 -9.327 1.00 70.00 184 GLU A C 1
ATOM 1519 O O . GLU A 1 184 ? 19.384 8.794 -8.656 1.00 70.00 184 GLU A O 1
ATOM 1524 N N . MET A 1 185 ? 18.459 7.804 -10.454 1.00 70.69 185 MET A N 1
ATOM 1525 C CA . MET A 1 185 ? 19.722 7.360 -11.043 1.00 70.69 185 MET A CA 1
ATOM 1526 C C . MET A 1 185 ? 20.544 8.549 -11.555 1.00 70.69 185 MET A C 1
ATOM 1528 O O . MET A 1 185 ? 21.724 8.643 -11.221 1.00 70.69 185 MET A O 1
ATOM 1532 N N . ASP A 1 186 ? 19.917 9.493 -12.256 1.00 74.00 186 ASP A N 1
ATOM 1533 C CA . ASP A 1 186 ? 20.572 10.694 -12.786 1.00 74.00 186 ASP A CA 1
ATOM 1534 C C . ASP A 1 186 ? 21.093 11.596 -11.654 1.00 74.00 186 ASP A C 1
ATOM 1536 O O . ASP A 1 186 ? 22.264 11.971 -11.640 1.00 74.00 186 ASP A O 1
ATOM 1540 N N . LYS A 1 187 ? 20.296 11.821 -10.598 1.00 78.69 187 LYS A N 1
ATOM 1541 C CA . LYS A 1 187 ? 20.744 12.553 -9.395 1.00 78.69 187 LYS A CA 1
ATOM 1542 C C . LYS A 1 187 ? 21.901 11.855 -8.680 1.00 78.69 187 LYS A C 1
ATOM 1544 O O . LYS A 1 187 ? 22.756 12.515 -8.085 1.00 78.69 187 LYS A O 1
ATOM 1549 N N . LYS A 1 188 ? 21.935 10.519 -8.701 1.00 87.38 188 LYS A N 1
ATOM 1550 C CA . LYS A 1 188 ? 23.034 9.742 -8.117 1.00 87.38 188 LYS A CA 1
ATOM 1551 C C . LYS A 1 188 ? 24.300 9.848 -8.967 1.00 87.38 188 LYS A C 1
ATOM 1553 O O . LYS A 1 188 ? 25.383 9.938 -8.394 1.00 87.38 188 LYS A O 1
ATOM 1558 N N . ILE A 1 189 ? 24.165 9.896 -10.291 1.00 89.19 189 ILE A N 1
ATOM 1559 C CA . ILE A 1 189 ? 25.267 10.142 -11.230 1.00 89.19 189 ILE A CA 1
ATOM 1560 C C . ILE A 1 189 ? 25.837 11.553 -11.027 1.00 89.19 189 ILE A C 1
ATOM 1562 O O . ILE A 1 189 ? 27.051 11.692 -10.881 1.00 89.19 189 ILE A O 1
ATOM 1566 N N . ASP A 1 190 ? 24.993 12.578 -10.903 1.00 83.88 190 ASP A N 1
ATOM 1567 C CA . ASP A 1 190 ? 25.435 13.960 -10.664 1.00 83.88 190 ASP A CA 1
ATOM 1568 C C . ASP A 1 190 ? 26.158 14.117 -9.320 1.00 83.88 190 ASP A C 1
ATOM 1570 O O . ASP A 1 190 ? 27.186 14.792 -9.220 1.00 83.88 190 ASP A O 1
ATOM 1574 N N . ASN A 1 191 ? 25.659 13.462 -8.268 1.00 89.19 191 ASN A N 1
ATOM 1575 C CA . ASN A 1 191 ? 26.299 13.490 -6.954 1.00 89.19 191 ASN A CA 1
ATOM 1576 C C . ASN A 1 191 ? 27.667 12.786 -6.982 1.00 89.19 191 ASN A C 1
ATOM 1578 O O . ASN A 1 191 ? 28.664 13.339 -6.521 1.00 89.19 191 ASN A O 1
ATOM 1582 N N . LEU A 1 192 ? 27.745 11.599 -7.592 1.00 91.12 192 LEU A N 1
ATOM 1583 C CA . LEU A 1 192 ? 29.011 10.879 -7.746 1.00 91.12 192 LEU A CA 1
ATOM 1584 C C . LEU A 1 192 ? 30.022 11.666 -8.587 1.00 91.12 192 LEU A C 1
ATOM 1586 O O . LEU A 1 192 ? 31.203 11.682 -8.249 1.00 91.12 192 LEU A O 1
ATOM 1590 N N . THR A 1 193 ? 29.565 12.358 -9.631 1.00 91.69 193 THR A N 1
ATOM 1591 C CA . THR A 1 193 ? 30.418 13.195 -10.486 1.00 91.69 193 THR A CA 1
ATOM 1592 C C . THR A 1 193 ? 31.016 14.359 -9.696 1.00 91.69 193 THR A C 1
ATOM 1594 O O . THR A 1 193 ? 32.230 14.550 -9.722 1.00 91.69 193 THR A O 1
ATOM 1597 N N . ASN A 1 194 ? 30.199 15.059 -8.902 1.00 89.56 194 ASN A N 1
ATOM 1598 C CA . ASN A 1 194 ? 30.677 16.124 -8.016 1.00 89.56 194 ASN A CA 1
ATOM 1599 C C . ASN A 1 194 ? 31.677 15.605 -6.966 1.00 89.56 194 ASN A C 1
ATOM 1601 O O . ASN A 1 194 ? 32.712 16.227 -6.734 1.00 89.56 194 ASN A O 1
ATOM 1605 N N . ILE A 1 195 ? 31.417 14.443 -6.353 1.00 91.19 195 ILE A N 1
ATOM 1606 C CA . ILE A 1 195 ? 32.349 13.839 -5.385 1.00 91.19 195 ILE A CA 1
ATOM 1607 C C . ILE A 1 195 ? 33.691 13.518 -6.056 1.00 91.19 195 ILE A C 1
ATOM 1609 O O . ILE A 1 195 ? 34.744 13.838 -5.507 1.00 91.19 195 ILE A O 1
ATOM 1613 N N . ILE A 1 196 ? 33.678 12.933 -7.256 1.00 90.50 196 ILE A N 1
ATOM 1614 C CA . ILE A 1 196 ? 34.906 12.618 -7.997 1.00 90.50 196 ILE A CA 1
ATOM 1615 C C . ILE A 1 196 ? 35.690 13.893 -8.323 1.00 90.50 196 ILE A C 1
ATOM 1617 O O . ILE A 1 196 ? 36.907 13.914 -8.143 1.00 90.50 196 ILE A O 1
ATOM 1621 N N . GLU A 1 197 ? 35.014 14.962 -8.740 1.00 88.75 197 GLU A N 1
ATOM 1622 C CA . GLU A 1 197 ? 35.660 16.236 -9.058 1.00 88.75 197 GLU A CA 1
ATOM 1623 C C . GLU A 1 197 ? 36.309 16.874 -7.817 1.00 88.75 197 GLU A C 1
ATOM 1625 O O . GLU A 1 197 ? 37.464 17.303 -7.871 1.00 88.75 197 GLU A O 1
ATOM 1630 N N . THR A 1 198 ? 35.631 16.844 -6.663 1.00 89.62 198 THR A N 1
ATOM 1631 C CA . THR A 1 198 ? 36.210 17.331 -5.396 1.00 89.62 198 THR A CA 1
ATOM 1632 C C . THR A 1 198 ? 37.429 16.517 -4.954 1.00 89.62 198 THR A C 1
ATOM 1634 O O . THR A 1 198 ? 38.462 17.094 -4.610 1.00 89.62 198 THR A O 1
ATOM 1637 N N . LEU A 1 199 ? 37.365 15.184 -5.043 1.00 90.56 199 LEU A N 1
ATOM 1638 C CA . LEU A 1 199 ? 38.493 14.309 -4.709 1.00 90.56 199 LEU A CA 1
ATOM 1639 C C . LEU A 1 199 ? 39.682 14.524 -5.653 1.00 90.56 199 LEU A C 1
ATOM 1641 O O . LEU A 1 199 ? 40.834 14.514 -5.217 1.00 90.56 199 LEU A O 1
ATOM 1645 N N . GLN A 1 200 ? 39.434 14.758 -6.942 1.00 87.00 200 GLN A N 1
ATOM 1646 C CA . GLN A 1 200 ? 40.494 15.075 -7.900 1.00 87.00 200 GLN A CA 1
ATOM 1647 C C . GLN A 1 200 ? 41.198 16.393 -7.555 1.00 87.00 200 GLN A C 1
ATOM 1649 O O . GLN A 1 200 ? 42.430 16.454 -7.602 1.00 87.00 200 GLN A O 1
ATOM 1654 N N . GLN A 1 201 ? 40.448 17.425 -7.161 1.00 89.56 201 GLN A N 1
ATOM 1655 C CA . GLN A 1 201 ? 41.017 18.704 -6.726 1.00 89.56 201 GLN A CA 1
ATOM 1656 C C . GLN A 1 201 ? 41.868 18.547 -5.458 1.00 89.56 201 GLN A C 1
ATOM 1658 O O . GLN A 1 201 ? 42.977 19.085 -5.390 1.00 89.56 201 GLN A O 1
ATOM 1663 N N . GLU A 1 202 ? 41.406 17.759 -4.485 1.00 88.50 202 GLU A N 1
ATOM 1664 C CA . GLU A 1 202 ? 42.147 17.487 -3.249 1.00 88.50 202 GLU A CA 1
ATOM 1665 C C . GLU A 1 202 ? 43.459 16.735 -3.521 1.00 88.50 202 GLU A C 1
ATOM 1667 O O . GLU A 1 202 ? 44.514 17.109 -3.004 1.00 88.50 202 GLU A O 1
ATOM 1672 N N . VAL A 1 203 ? 43.442 15.740 -4.416 1.00 91.56 203 VAL A N 1
ATOM 1673 C CA . VAL A 1 203 ? 44.655 15.021 -4.843 1.00 91.56 203 VAL A CA 1
ATOM 1674 C C . VAL A 1 203 ? 45.660 15.959 -5.519 1.00 91.56 203 VAL A C 1
ATOM 1676 O O . VAL A 1 203 ? 46.866 15.830 -5.296 1.00 91.56 203 VAL A O 1
ATOM 1679 N N . VAL A 1 204 ? 45.204 16.913 -6.335 1.00 91.19 204 VAL A N 1
ATOM 1680 C CA . VAL A 1 204 ? 46.086 17.910 -6.969 1.00 91.19 204 VAL A CA 1
ATOM 1681 C C . VAL A 1 204 ? 46.693 18.850 -5.928 1.00 91.19 204 VAL A C 1
ATOM 1683 O O . VAL A 1 204 ? 47.893 19.147 -5.992 1.00 91.19 204 VAL A O 1
ATOM 1686 N N . LEU A 1 205 ? 45.902 19.281 -4.944 1.00 86.12 205 LEU A N 1
ATOM 1687 C CA . LEU A 1 205 ? 46.379 20.123 -3.851 1.00 86.12 205 LEU A CA 1
ATOM 1688 C C . LEU A 1 205 ? 47.430 19.390 -3.009 1.00 86.12 205 LEU A C 1
ATOM 1690 O O . LEU A 1 205 ? 48.516 19.926 -2.792 1.00 86.12 205 LEU A O 1
ATOM 1694 N N . LEU A 1 206 ? 47.156 18.142 -2.623 1.00 89.06 206 LEU A N 1
ATOM 1695 C CA . LEU A 1 206 ? 48.087 17.285 -1.887 1.00 89.06 206 LEU A CA 1
ATOM 1696 C C . LEU A 1 206 ? 49.380 17.051 -2.673 1.00 89.06 206 LEU A C 1
ATOM 1698 O O . LEU A 1 206 ? 50.466 17.215 -2.122 1.00 89.06 206 LEU A O 1
ATOM 1702 N N . LYS A 1 207 ? 49.302 16.758 -3.978 1.00 84.94 207 LYS A N 1
ATOM 1703 C CA . LYS A 1 207 ? 50.494 16.644 -4.840 1.00 84.94 207 LYS A CA 1
ATOM 1704 C C . LYS A 1 207 ? 51.303 17.938 -4.879 1.00 84.94 207 LYS A C 1
ATOM 1706 O O . LYS A 1 207 ? 52.532 17.892 -4.871 1.00 84.94 207 LYS A O 1
ATOM 1711 N N . THR A 1 208 ? 50.630 19.085 -4.914 1.00 86.75 208 THR A N 1
ATOM 1712 C CA . THR A 1 208 ? 51.284 20.399 -4.919 1.00 86.75 208 THR A CA 1
ATOM 1713 C C . THR A 1 208 ? 51.981 20.669 -3.589 1.00 86.75 208 THR A C 1
ATOM 1715 O O . THR A 1 208 ? 53.149 21.057 -3.584 1.00 86.75 208 THR A O 1
ATOM 1718 N N . GLN A 1 209 ? 51.316 20.381 -2.469 1.00 82.75 209 GLN A N 1
ATOM 1719 C CA . GLN A 1 209 ? 51.893 20.495 -1.130 1.00 82.75 209 GLN A CA 1
ATOM 1720 C C . GLN A 1 209 ? 53.078 19.543 -0.942 1.00 82.75 209 GLN A C 1
ATOM 1722 O O . GLN A 1 209 ? 54.135 19.973 -0.491 1.00 82.75 209 GLN A O 1
ATOM 1727 N N . MET A 1 210 ? 52.956 18.280 -1.361 1.00 78.44 210 MET A N 1
ATOM 1728 C CA . MET A 1 210 ? 54.056 17.313 -1.323 1.00 78.44 210 MET A CA 1
ATOM 1729 C C . MET A 1 210 ? 55.249 17.776 -2.162 1.00 78.44 210 MET A C 1
ATOM 1731 O O . MET A 1 210 ? 56.382 17.697 -1.701 1.00 78.44 210 MET A O 1
ATOM 1735 N N . LYS A 1 211 ? 55.015 18.323 -3.362 1.00 80.94 211 LYS A N 1
ATOM 1736 C CA . LYS A 1 211 ? 56.081 18.866 -4.216 1.00 80.94 211 LYS A CA 1
ATOM 1737 C C . LYS A 1 211 ? 56.792 20.053 -3.562 1.00 80.94 211 LYS A C 1
ATOM 1739 O O . LYS A 1 211 ? 58.015 20.133 -3.637 1.00 80.94 211 LYS A O 1
ATOM 1744 N N . GLN A 1 212 ? 56.048 20.949 -2.914 1.00 72.69 212 GLN A N 1
ATOM 1745 C CA . GLN A 1 212 ? 56.620 22.066 -2.158 1.00 72.69 212 GLN A CA 1
ATOM 1746 C C . GLN A 1 212 ? 57.442 21.567 -0.961 1.00 72.69 212 GLN A C 1
ATOM 1748 O O . GLN A 1 212 ? 58.566 22.019 -0.767 1.00 72.69 212 GLN A O 1
ATOM 1753 N N . PHE A 1 213 ? 56.941 20.572 -0.225 1.00 65.25 213 PHE A N 1
ATOM 1754 C CA . PHE A 1 213 ? 57.647 19.973 0.910 1.00 65.25 213 PHE A CA 1
ATOM 1755 C C . PHE A 1 213 ? 58.926 19.233 0.484 1.00 65.25 213 PHE A C 1
ATOM 1757 O O . PHE A 1 213 ? 59.951 19.328 1.157 1.00 65.25 213 PHE A O 1
ATOM 1764 N N . SER A 1 214 ? 58.902 18.539 -0.659 1.00 61.91 214 SER A N 1
ATOM 1765 C CA . SER A 1 214 ? 60.086 17.896 -1.241 1.00 61.91 214 SER A CA 1
ATOM 1766 C C . SER A 1 214 ? 61.116 18.909 -1.750 1.00 61.91 214 SER A C 1
ATOM 1768 O O . SER A 1 214 ? 62.308 18.665 -1.604 1.00 61.91 214 SER A O 1
ATOM 1770 N N . GLN A 1 215 ? 60.694 20.057 -2.295 1.00 55.66 215 GLN A N 1
ATOM 1771 C CA . GLN A 1 215 ? 61.610 21.133 -2.707 1.00 55.66 215 GLN A CA 1
ATOM 1772 C C . GLN A 1 215 ? 62.227 21.881 -1.514 1.00 55.66 215 GLN A C 1
ATOM 1774 O O . GLN A 1 215 ? 63.365 22.335 -1.598 1.00 55.66 215 GLN A O 1
ATOM 1779 N N . SER A 1 216 ? 61.526 21.972 -0.380 1.00 51.38 216 SER A N 1
ATOM 1780 C CA . SER A 1 216 ? 62.094 22.530 0.854 1.00 51.38 216 SER A CA 1
ATOM 1781 C C . SER A 1 216 ? 63.147 21.628 1.510 1.00 51.38 216 SER A C 1
ATOM 1783 O O . SER A 1 216 ? 63.934 22.127 2.307 1.00 51.38 216 SER A O 1
ATOM 1785 N N . GLN A 1 217 ? 63.215 20.336 1.162 1.00 48.38 217 GLN A N 1
ATOM 1786 C CA . GLN A 1 217 ? 64.242 19.413 1.670 1.00 48.38 217 GLN A CA 1
ATOM 1787 C C . GLN A 1 217 ? 65.476 19.265 0.763 1.00 48.38 217 GLN A C 1
ATOM 1789 O O . GLN A 1 217 ? 66.454 18.651 1.174 1.00 48.38 217 GLN A O 1
ATOM 1794 N N . THR A 1 218 ? 65.503 19.854 -0.438 1.00 46.84 218 THR A N 1
ATOM 1795 C CA . THR A 1 218 ? 66.669 19.739 -1.339 1.00 46.84 218 THR A CA 1
ATOM 1796 C C . THR A 1 218 ? 67.783 20.757 -1.090 1.00 46.84 218 THR A C 1
ATOM 1798 O O . THR A 1 218 ? 68.789 20.709 -1.791 1.00 46.84 218 THR A O 1
ATOM 1801 N N . ASN A 1 219 ? 67.650 21.654 -0.107 1.00 53.03 219 ASN A N 1
ATOM 1802 C CA . ASN A 1 219 ? 68.728 22.597 0.225 1.00 53.03 219 ASN A CA 1
ATOM 1803 C C . ASN A 1 219 ? 69.659 22.121 1.343 1.00 53.03 219 ASN A C 1
ATOM 1805 O O . ASN A 1 219 ? 70.743 22.672 1.457 1.00 53.03 219 ASN A O 1
ATOM 1809 N N . ASP A 1 220 ? 69.308 21.068 2.081 1.00 49.09 220 ASP A N 1
ATOM 1810 C CA . ASP A 1 220 ? 70.186 20.472 3.087 1.00 49.09 220 ASP A CA 1
ATOM 1811 C C . ASP A 1 220 ? 69.894 18.972 3.190 1.00 49.09 220 ASP A C 1
ATOM 1813 O O . ASP A 1 220 ? 69.092 18.543 4.015 1.00 49.09 220 ASP A O 1
ATOM 1817 N N . ASN A 1 221 ? 70.500 18.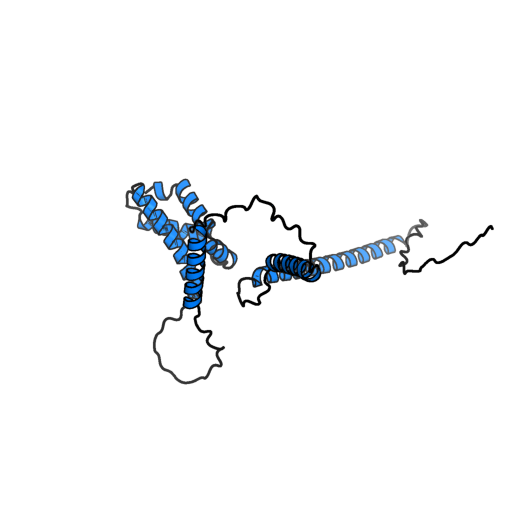170 2.311 1.00 43.81 221 ASN A N 1
ATOM 1818 C CA . ASN A 1 221 ? 71.189 16.916 2.647 1.00 43.81 221 ASN A CA 1
ATOM 1819 C C . ASN A 1 221 ? 71.363 15.999 1.430 1.00 43.81 221 ASN A C 1
ATOM 1821 O O . ASN A 1 221 ? 70.524 15.869 0.542 1.00 43.81 221 ASN A O 1
ATOM 1825 N N . LYS A 1 222 ? 72.534 15.373 1.426 1.00 48.25 222 LYS A N 1
ATOM 1826 C CA . LYS A 1 222 ? 73.114 14.512 0.403 1.00 48.25 222 LYS A CA 1
ATOM 1827 C C . LYS A 1 222 ? 72.447 13.124 0.397 1.00 48.25 222 LYS A C 1
ATOM 1829 O O . LYS A 1 222 ? 72.269 12.543 1.457 1.00 48.25 222 LYS A O 1
ATOM 1834 N N . GLU A 1 223 ? 72.169 12.630 -0.813 1.00 44.00 223 GLU A N 1
ATOM 1835 C CA . GLU A 1 223 ? 71.890 11.240 -1.234 1.00 44.00 223 GLU A CA 1
ATOM 1836 C C . GLU A 1 223 ? 70.878 10.387 -0.445 1.00 44.00 223 GLU A C 1
ATOM 1838 O O . GLU A 1 223 ? 71.193 9.831 0.599 1.00 44.00 223 GLU A O 1
ATOM 1843 N N . LEU A 1 224 ? 69.745 10.072 -1.087 1.00 35.75 224 LEU A N 1
ATOM 1844 C CA . LEU A 1 224 ? 69.284 8.682 -1.203 1.00 35.75 224 LEU A CA 1
ATOM 1845 C C . LEU A 1 224 ? 68.421 8.498 -2.462 1.00 35.75 224 LEU A C 1
ATOM 1847 O O . LEU A 1 224 ? 67.394 9.141 -2.659 1.00 35.75 224 LEU A O 1
ATOM 1851 N N . SER A 1 225 ? 68.925 7.627 -3.333 1.00 45.28 225 SER A N 1
ATOM 1852 C CA . SER A 1 225 ? 68.385 7.201 -4.623 1.00 45.28 225 SER A CA 1
ATOM 1853 C C . SER A 1 225 ? 67.065 6.442 -4.492 1.00 45.28 225 SER A C 1
ATOM 1855 O O . SER A 1 225 ? 66.996 5.503 -3.707 1.00 45.28 225 SER A O 1
ATOM 1857 N N . TYR A 1 226 ? 66.094 6.766 -5.355 1.00 37.19 226 TYR A N 1
ATOM 1858 C CA . TYR A 1 226 ? 65.112 5.808 -5.881 1.00 37.19 226 TYR A CA 1
ATOM 1859 C C . TYR A 1 226 ? 64.807 6.129 -7.346 1.00 37.19 226 TYR A C 1
ATOM 1861 O O . TYR A 1 226 ? 63.760 6.663 -7.707 1.00 37.19 226 TYR A O 1
ATOM 1869 N N . SER A 1 227 ? 65.749 5.775 -8.217 1.00 42.62 227 SER A N 1
ATOM 1870 C CA . SER A 1 227 ? 65.453 5.535 -9.628 1.00 42.62 227 SER A CA 1
ATOM 1871 C C . SER A 1 227 ? 64.707 4.209 -9.764 1.00 42.62 227 SER A C 1
ATOM 1873 O O . SER A 1 227 ? 65.341 3.189 -10.015 1.00 42.62 227 SER A O 1
ATOM 1875 N N . SER A 1 228 ? 63.387 4.181 -9.564 1.00 39.75 228 SER A N 1
ATOM 1876 C CA . SER A 1 228 ? 62.496 3.160 -10.151 1.00 39.75 228 SER A CA 1
ATOM 1877 C C . SER A 1 228 ? 61.028 3.489 -9.869 1.00 39.75 228 SER A C 1
ATOM 1879 O O . SER A 1 228 ? 60.573 3.370 -8.742 1.00 39.75 228 SER A O 1
ATOM 1881 N N . LEU A 1 229 ? 60.295 3.921 -10.896 1.00 32.81 229 LEU A N 1
ATOM 1882 C CA . LEU A 1 229 ? 59.060 3.291 -11.387 1.00 32.81 229 LEU A CA 1
ATOM 1883 C C . LEU A 1 229 ? 58.516 4.172 -12.526 1.00 32.81 229 LEU A C 1
ATOM 1885 O O . LEU A 1 229 ? 57.676 5.049 -12.338 1.00 32.81 229 LEU A O 1
ATOM 1889 N N . SER A 1 230 ? 59.057 3.947 -13.724 1.00 36.91 230 SER A N 1
ATOM 1890 C CA . SER A 1 230 ? 58.407 4.350 -14.970 1.00 36.91 230 SER A CA 1
ATOM 1891 C C . SER A 1 230 ? 57.353 3.295 -15.290 1.00 36.91 230 SER A C 1
ATOM 1893 O O . SER A 1 230 ? 57.696 2.124 -15.444 1.00 36.91 230 SER A O 1
ATOM 1895 N N . ILE A 1 231 ? 56.086 3.696 -15.366 1.00 32.62 231 ILE A N 1
ATOM 1896 C CA . ILE A 1 231 ? 55.044 2.885 -15.996 1.00 32.62 231 ILE A CA 1
ATOM 1897 C C . ILE A 1 231 ? 55.047 3.286 -17.472 1.00 32.62 231 ILE A C 1
ATOM 1899 O O . ILE A 1 231 ? 54.585 4.367 -17.833 1.00 32.62 231 ILE A O 1
ATOM 1903 N N . ILE A 1 232 ? 55.642 2.431 -18.301 1.00 36.91 232 ILE A N 1
ATOM 1904 C CA . ILE A 1 232 ? 55.552 2.480 -19.765 1.00 36.91 232 ILE A CA 1
ATOM 1905 C C . ILE A 1 232 ? 54.212 1.826 -20.159 1.00 36.91 232 ILE A C 1
ATOM 1907 O O . ILE A 1 232 ? 53.840 0.829 -19.537 1.00 36.91 232 ILE A O 1
ATOM 1911 N N . PRO A 1 233 ? 53.468 2.360 -21.144 1.00 37.47 233 PRO A N 1
ATOM 1912 C CA . PRO A 1 233 ? 52.228 1.753 -21.621 1.00 37.47 233 PRO A CA 1
ATOM 1913 C C . PRO A 1 233 ? 52.538 0.512 -22.473 1.00 37.47 233 PRO A C 1
ATOM 1915 O O . PRO A 1 233 ? 53.357 0.588 -23.387 1.00 37.47 233 PRO A O 1
ATOM 1918 N N . GLU A 1 234 ? 51.891 -0.623 -22.199 1.00 35.16 234 GLU A N 1
ATOM 1919 C CA . GLU A 1 234 ? 51.939 -1.778 -23.103 1.00 35.16 234 GLU A CA 1
ATOM 1920 C C . GLU A 1 234 ? 50.931 -1.593 -24.245 1.00 35.16 234 GLU A C 1
ATOM 1922 O O . GLU A 1 234 ? 49.720 -1.715 -24.057 1.00 35.16 234 GLU A O 1
ATOM 1927 N N . GLU A 1 235 ? 51.448 -1.311 -25.443 1.00 33.75 235 GLU A N 1
ATOM 1928 C CA . GLU A 1 235 ? 50.779 -1.635 -26.701 1.00 33.75 235 GLU A CA 1
ATOM 1929 C C . GLU A 1 235 ? 51.254 -3.007 -27.210 1.00 33.75 235 GLU A C 1
ATOM 1931 O O . GLU A 1 235 ? 52.433 -3.352 -27.136 1.00 33.75 235 GLU A O 1
ATOM 1936 N N . ASN A 1 236 ? 50.286 -3.764 -27.737 1.00 39.19 236 ASN A N 1
ATOM 1937 C CA . ASN A 1 236 ? 50.379 -4.992 -28.532 1.00 39.19 236 ASN A CA 1
ATOM 1938 C C . ASN A 1 236 ? 51.690 -5.191 -29.312 1.00 39.19 236 ASN A C 1
ATOM 1940 O O . ASN A 1 236 ? 52.107 -4.274 -30.009 1.00 39.19 236 ASN A O 1
ATOM 1944 N N . THR A 1 237 ? 52.188 -6.437 -29.404 1.00 31.48 237 THR A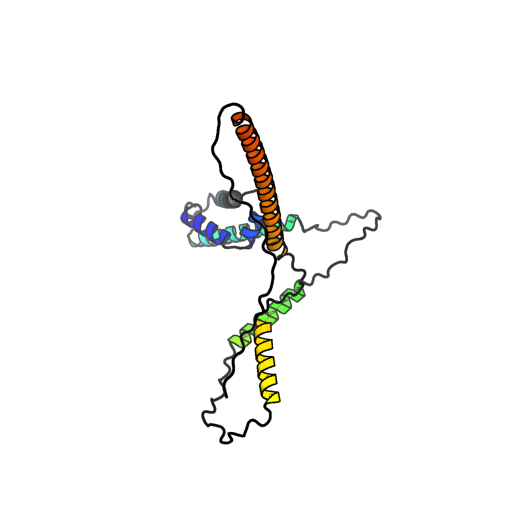 N 1
ATOM 1945 C CA . THR A 1 237 ? 52.494 -7.098 -30.697 1.00 31.48 237 THR A CA 1
ATOM 1946 C C . THR A 1 237 ? 52.684 -8.621 -30.551 1.00 31.48 237 THR A C 1
ATOM 1948 O O . THR A 1 237 ? 53.464 -9.124 -29.751 1.00 31.48 237 THR A O 1
ATOM 1951 N N . ILE A 1 238 ? 51.927 -9.310 -31.404 1.00 38.09 238 ILE A N 1
ATOM 1952 C CA . ILE A 1 238 ? 51.962 -10.683 -31.932 1.00 38.09 238 ILE A CA 1
ATOM 1953 C C . ILE A 1 238 ? 53.349 -11.361 -31.938 1.00 38.09 238 ILE A C 1
ATOM 1955 O O . ILE A 1 238 ? 54.308 -10.807 -32.469 1.00 38.09 238 ILE A O 1
ATOM 1959 N N . ILE A 1 239 ? 53.416 -12.630 -31.508 1.00 34.91 239 ILE A N 1
ATOM 1960 C CA . ILE A 1 239 ? 54.545 -13.530 -31.803 1.00 34.91 239 ILE A CA 1
ATOM 1961 C C . ILE A 1 239 ? 54.060 -14.671 -32.703 1.00 34.91 239 ILE A C 1
ATOM 1963 O O . ILE A 1 239 ? 53.410 -15.614 -32.262 1.00 34.9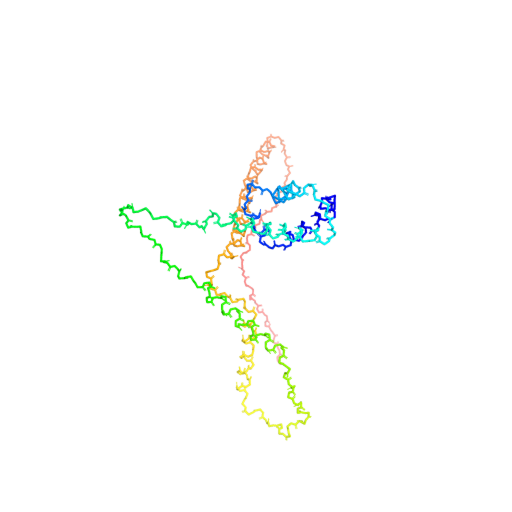1 239 ILE A O 1
ATOM 1967 N N . ASN A 1 240 ? 54.422 -14.567 -33.979 1.00 37.03 240 ASN A N 1
ATOM 1968 C CA . ASN A 1 240 ? 54.671 -15.704 -34.859 1.00 37.03 240 ASN A CA 1
ATOM 1969 C C . ASN A 1 240 ? 56.137 -16.105 -34.664 1.00 37.03 240 ASN A C 1
ATOM 1971 O O . ASN A 1 240 ? 56.992 -15.225 -34.754 1.00 37.03 240 ASN A O 1
ATOM 1975 N N . THR A 1 241 ? 56.454 -17.390 -34.482 1.00 35.91 241 THR A N 1
ATOM 1976 C CA . THR A 1 241 ? 57.576 -18.032 -35.199 1.00 35.91 241 THR A CA 1
ATOM 1977 C C . THR A 1 241 ? 57.613 -19.550 -35.018 1.00 35.91 241 THR A C 1
ATOM 1979 O O . THR A 1 241 ? 57.468 -20.092 -33.927 1.00 35.91 241 THR A O 1
ATOM 1982 N N . ASN A 1 242 ? 57.813 -20.185 -36.170 1.00 39.38 242 ASN A N 1
ATOM 1983 C CA . ASN A 1 242 ? 57.936 -21.601 -36.493 1.00 39.38 242 ASN A CA 1
ATOM 1984 C C . ASN A 1 242 ? 59.061 -22.350 -35.764 1.00 39.38 242 ASN A C 1
ATOM 1986 O O . ASN A 1 242 ? 60.096 -21.767 -35.436 1.00 39.38 242 ASN A O 1
ATOM 1990 N N . LYS A 1 243 ? 58.933 -23.685 -35.717 1.00 37.09 243 LYS A N 1
ATOM 1991 C CA . LYS A 1 243 ? 60.087 -24.583 -35.845 1.00 37.09 243 LYS A CA 1
ATOM 1992 C C . LYS A 1 243 ? 59.725 -25.863 -36.616 1.00 37.09 243 LYS A C 1
ATOM 1994 O O . LYS A 1 243 ? 58.863 -26.626 -36.194 1.00 37.09 243 LYS A O 1
ATOM 1999 N N . GLU A 1 244 ? 60.382 -26.012 -37.762 1.00 45.97 244 GLU A N 1
ATOM 2000 C CA . GLU A 1 244 ? 60.493 -27.176 -38.654 1.00 45.97 244 GLU A CA 1
ATOM 2001 C C . GLU A 1 244 ? 61.503 -28.207 -38.110 1.00 45.97 244 GLU A C 1
ATOM 2003 O O . GLU A 1 244 ? 62.523 -27.792 -37.564 1.00 45.97 244 GLU A O 1
ATOM 2008 N N . GLU A 1 245 ? 61.220 -29.506 -38.306 1.00 39.81 245 GLU A N 1
ATOM 2009 C CA . GLU A 1 245 ? 62.122 -30.657 -38.617 1.00 39.81 245 GLU A CA 1
ATOM 2010 C C . GLU A 1 245 ? 61.273 -31.946 -38.460 1.00 39.81 245 GLU A C 1
ATOM 2012 O O . GLU A 1 245 ? 60.749 -32.185 -37.376 1.00 39.81 245 GLU A O 1
ATOM 2017 N N . LEU A 1 246 ? 60.836 -32.695 -39.485 1.00 46.88 246 LEU A N 1
ATOM 2018 C CA . LEU A 1 246 ? 61.478 -33.477 -40.566 1.00 46.88 246 LEU A CA 1
ATOM 2019 C C . LEU A 1 246 ? 62.166 -34.790 -40.113 1.00 46.88 246 LEU A C 1
ATOM 2021 O O . LEU A 1 246 ? 63.232 -34.744 -39.515 1.00 46.88 246 LEU A O 1
ATOM 2025 N N . ALA A 1 247 ? 61.556 -35.934 -40.462 1.00 44.41 247 ALA A N 1
ATOM 2026 C CA . ALA A 1 247 ? 62.156 -37.237 -40.834 1.00 44.41 247 ALA A CA 1
ATOM 2027 C C . ALA A 1 247 ? 60.983 -38.193 -41.171 1.00 44.41 247 ALA A C 1
ATOM 2029 O O . ALA A 1 247 ? 60.124 -38.413 -40.319 1.00 44.41 247 ALA A O 1
ATOM 2030 N N . GLU A 1 248 ? 60.696 -38.417 -42.455 1.00 40.31 248 GLU A N 1
ATOM 2031 C CA . GLU A 1 248 ? 61.111 -39.576 -43.284 1.00 40.31 248 GLU A CA 1
ATOM 2032 C C . GLU A 1 248 ? 60.302 -40.857 -43.013 1.00 40.31 248 GLU A C 1
ATOM 2034 O O . GLU A 1 248 ? 60.391 -41.417 -41.899 1.00 40.31 248 GLU A O 1
#

Radius of gyration: 36.93 Å; chains: 1; bounding box: 93×86×70 Å

Secondary structure (DSSP, 8-state):
-HHHH-HHHHHHHHHHHHH-HHHHHHHHH--SS-HHHHHHHHHHHHHHHHTT----HHHHHHHHHHHHHHHHHHHHHHHHTTS---------------PPP----THHHHHHHHHHHHHHHHHHHH--PPPPPP--S--S-----S-HHHHHHHHHHHHHHHHHHHS--------TTSHHHHHHHHHHHHHHHHHHHHHHHHHHHHHHHHHHHHHHTTTS----------------------------